Protein AF-A0A9D1KWC9-F1 (afdb_monomer_lite)

Radius of gyration: 21.13 Å; chains: 1; bounding box: 46×45×65 Å

Foldseek 3Di:
DDPLVVLLCLLCVQQDFDWDDDDDDPQKDKQQDLDQVSDADLVDGPDDPQKAFAKKKKFFQKAAPLLLVCLLCVLVVNNVVDDDPDRTMGGQKIFIAGSNQQGPLLGIAGRCSQLSSLCSNVVVSDDPCPPVVVLVLSCLLSVLSVPDPGHDGPVSSVVSNVRSCVVSVPPGDHPSGRMMMMTGMDGDDDPDPPPPPPPPPDVPDPVVVSVVSSVSNCVRRCPSVVVSSVCVVCVVVVNNDPVVVPPDD

Structure (mmCIF, N/CA/C/O backbone):
data_AF-A0A9D1KWC9-F1
#
_entry.id   AF-A0A9D1KWC9-F1
#
loop_
_atom_site.group_PDB
_atom_site.id
_atom_site.type_symbol
_atom_site.label_atom_id
_atom_site.label_alt_id
_atom_site.label_comp_id
_atom_site.label_asym_id
_atom_site.label_entity_id
_atom_site.label_seq_id
_atom_site.pdbx_PDB_ins_code
_atom_site.Cartn_x
_atom_site.Cartn_y
_atom_site.Cartn_z
_atom_site.occupancy
_atom_site.B_iso_or_equiv
_atom_site.auth_seq_id
_atom_site.auth_comp_id
_atom_site.auth_asym_id
_atom_site.auth_atom_id
_atom_site.pdbx_PDB_model_num
ATOM 1 N N . MET A 1 1 ? -11.546 -1.403 35.458 1.00 45.00 1 MET A N 1
ATOM 2 C CA . MET A 1 1 ? -11.162 -1.587 34.043 1.00 45.00 1 MET A CA 1
ATOM 3 C C . MET A 1 1 ? -12.241 -2.447 33.390 1.00 45.00 1 MET A C 1
ATOM 5 O O . MET A 1 1 ? -12.521 -3.523 33.900 1.00 45.00 1 MET A O 1
ATOM 9 N N . LYS A 1 2 ? -13.008 -1.913 32.429 1.00 48.09 2 LYS A N 1
ATOM 10 C CA . LYS A 1 2 ? -14.259 -2.544 31.955 1.00 48.09 2 LYS A CA 1
ATOM 11 C C . LYS A 1 2 ? -13.913 -3.773 31.101 1.00 48.09 2 LYS A C 1
ATOM 13 O O . LYS A 1 2 ? -13.101 -3.634 30.204 1.00 48.09 2 LYS A O 1
ATOM 18 N N . TYR A 1 3 ? -14.553 -4.924 31.326 1.00 48.09 3 TYR A N 1
ATOM 19 C CA . TYR A 1 3 ? -14.467 -6.179 30.537 1.00 48.09 3 TYR A CA 1
ATOM 20 C C . TYR A 1 3 ? -14.282 -5.981 29.014 1.00 48.09 3 TYR A C 1
ATOM 22 O O . TYR A 1 3 ? -13.501 -6.662 28.359 1.00 48.09 3 TYR A O 1
ATOM 30 N N . LYS A 1 4 ? -14.941 -4.950 28.486 1.00 50.12 4 LYS A N 1
ATOM 31 C CA . LYS A 1 4 ? -14.864 -4.439 27.114 1.00 50.12 4 LYS A CA 1
ATOM 32 C C . LYS A 1 4 ? -13.451 -4.062 26.640 1.00 50.12 4 LYS A C 1
ATOM 34 O O . LYS A 1 4 ? -13.091 -4.367 25.513 1.00 50.12 4 LYS A O 1
ATOM 39 N N . THR A 1 5 ? -12.652 -3.431 27.497 1.00 47.88 5 THR A N 1
ATOM 40 C CA . THR A 1 5 ? -11.246 -3.090 27.242 1.00 47.88 5 THR A CA 1
ATOM 41 C C . THR A 1 5 ? -10.394 -4.359 27.147 1.00 47.88 5 THR A C 1
ATOM 43 O O . THR A 1 5 ? -9.564 -4.455 26.259 1.00 47.88 5 THR A O 1
ATOM 46 N N . MET A 1 6 ? -10.649 -5.370 27.987 1.00 49.09 6 MET A N 1
ATOM 47 C CA . MET A 1 6 ? -9.915 -6.650 27.987 1.00 49.09 6 MET A CA 1
ATOM 48 C C . MET A 1 6 ? -10.205 -7.512 26.748 1.00 49.09 6 MET A C 1
ATOM 50 O O . MET A 1 6 ? -9.277 -8.013 26.125 1.00 49.09 6 MET A O 1
ATOM 54 N N . GLN A 1 7 ? -11.476 -7.647 26.349 1.00 54.34 7 GLN A N 1
ATOM 55 C CA . GLN A 1 7 ? -11.843 -8.359 25.112 1.00 54.34 7 GLN A CA 1
ATOM 56 C C . GLN A 1 7 ? -11.262 -7.694 23.862 1.00 54.34 7 GLN A C 1
ATOM 58 O O . GLN A 1 7 ? -10.934 -8.357 22.884 1.00 54.34 7 GLN A O 1
ATOM 63 N N . TYR A 1 8 ? -11.160 -6.370 23.897 1.00 56.69 8 TYR A N 1
ATOM 64 C CA . TYR A 1 8 ? -10.558 -5.578 22.843 1.00 56.69 8 TYR A CA 1
ATOM 65 C C . TYR A 1 8 ? -9.040 -5.790 22.755 1.00 56.69 8 TYR A C 1
ATOM 67 O O . TYR A 1 8 ? -8.533 -6.044 21.667 1.00 56.69 8 TYR A O 1
ATOM 75 N N . TRP A 1 9 ? -8.337 -5.767 23.890 1.00 56.16 9 TRP A N 1
ATOM 76 C CA . TRP A 1 9 ? -6.902 -6.050 23.957 1.00 56.16 9 TRP A CA 1
ATOM 77 C C . TRP A 1 9 ? -6.557 -7.441 23.444 1.00 56.16 9 TRP A C 1
ATOM 79 O O . TRP A 1 9 ? -5.715 -7.566 22.566 1.00 56.16 9 TRP A O 1
ATOM 89 N N . HIS A 1 10 ? -7.301 -8.456 23.881 1.00 56.84 10 HIS A N 1
ATOM 90 C CA . HIS A 1 10 ? -7.129 -9.820 23.390 1.00 56.84 10 HIS A CA 1
ATOM 91 C C . HIS A 1 10 ? -7.347 -9.936 21.875 1.00 56.84 10 HIS A C 1
ATOM 93 O O . HIS A 1 10 ? -6.814 -10.838 21.247 1.00 56.84 10 HIS A O 1
ATOM 99 N N . LYS A 1 11 ? -8.153 -9.064 21.255 1.00 55.38 11 LYS A N 1
ATOM 100 C CA . LYS A 1 11 ? -8.259 -9.032 19.792 1.00 55.38 11 LYS A CA 1
ATOM 101 C C . LYS A 1 11 ? -7.067 -8.314 19.174 1.00 55.38 11 LYS A C 1
ATOM 103 O O . LYS A 1 11 ? -6.467 -8.873 18.268 1.00 55.38 11 LYS A O 1
ATOM 108 N N . LEU A 1 12 ? -6.718 -7.126 19.672 1.00 55.84 12 LEU A N 1
ATOM 109 C CA . LEU A 1 12 ? -5.633 -6.290 19.152 1.00 55.84 12 LEU A CA 1
ATOM 110 C C . LEU A 1 12 ? -4.226 -6.865 19.309 1.00 55.84 12 LEU A C 1
ATOM 112 O O . LEU A 1 12 ? -3.392 -6.573 18.462 1.00 55.84 12 LEU A O 1
ATOM 116 N N . GLU A 1 13 ? -3.961 -7.684 20.328 1.00 51.81 13 GLU A N 1
ATOM 117 C CA . GLU A 1 13 ? -2.661 -8.353 20.512 1.00 51.81 13 GLU A CA 1
ATOM 118 C C . GLU A 1 13 ? -2.246 -9.178 19.284 1.00 51.81 13 GLU A C 1
ATOM 120 O O . GLU A 1 13 ? -1.061 -9.400 19.050 1.00 51.81 13 GLU A O 1
ATOM 125 N N . HIS A 1 14 ? -3.213 -9.578 18.456 1.00 52.78 14 HIS A N 1
ATOM 126 C CA . HIS A 1 14 ? -2.970 -10.304 17.214 1.00 52.78 14 HIS A CA 1
ATOM 127 C C . HIS A 1 14 ? -2.890 -9.411 15.965 1.00 52.78 14 HIS A C 1
ATOM 129 O O . HIS A 1 14 ? -2.569 -9.907 14.887 1.00 52.78 14 HIS A O 1
ATOM 135 N N . PHE A 1 15 ? -3.158 -8.107 16.085 1.00 57.53 15 PHE A N 1
ATOM 136 C CA . PHE A 1 15 ? -3.012 -7.127 15.006 1.00 57.53 15 PHE A CA 1
ATOM 137 C C . PHE A 1 15 ? -1.665 -6.429 15.150 1.00 57.53 15 PHE A C 1
ATOM 139 O O . PHE A 1 15 ? -1.590 -5.247 15.486 1.00 57.53 15 PHE A O 1
ATOM 146 N N . TYR A 1 16 ? -0.587 -7.171 14.907 1.00 55.09 16 TYR A N 1
ATOM 147 C CA . TYR A 1 16 ? 0.732 -6.558 14.855 1.00 55.09 16 TYR A CA 1
ATOM 148 C C . TYR A 1 16 ? 0.858 -5.743 13.558 1.00 55.09 16 TYR A C 1
ATOM 150 O O . TYR A 1 16 ? 0.530 -6.263 12.483 1.00 55.09 16 TYR A O 1
ATOM 158 N N . PRO A 1 17 ? 1.301 -4.474 13.611 1.00 58.53 17 PRO A N 1
ATOM 159 C CA . PRO A 1 17 ? 1.565 -3.716 12.400 1.00 58.53 17 PRO A CA 1
ATOM 160 C C . PRO A 1 17 ? 2.619 -4.445 11.563 1.00 58.53 17 PRO A C 1
ATOM 162 O O . PRO A 1 17 ? 3.624 -4.931 12.076 1.00 58.53 17 PRO A O 1
ATOM 165 N N . TYR A 1 18 ? 2.407 -4.515 10.248 1.00 66.31 18 TYR A N 1
ATOM 166 C CA . TYR A 1 18 ? 3.475 -4.952 9.357 1.00 66.31 18 TYR A CA 1
ATOM 167 C C . TYR A 1 18 ? 4.586 -3.903 9.395 1.00 66.31 18 TYR A C 1
ATOM 169 O O . TYR A 1 18 ? 4.343 -2.771 8.978 1.00 66.31 18 TYR A O 1
ATOM 177 N N . ILE A 1 19 ? 5.767 -4.262 9.894 1.00 73.31 19 ILE A N 1
ATOM 178 C CA . ILE A 1 19 ? 6.894 -3.334 10.000 1.00 73.31 19 ILE A CA 1
ATOM 179 C C . ILE A 1 19 ? 7.678 -3.312 8.687 1.00 73.31 19 ILE A C 1
ATOM 181 O O . ILE A 1 19 ? 8.044 -4.354 8.137 1.00 73.31 19 ILE A O 1
ATOM 185 N N . LEU A 1 20 ? 7.926 -2.110 8.166 1.00 76.69 20 LEU A N 1
ATOM 186 C CA . LEU A 1 20 ? 8.752 -1.903 6.983 1.00 76.69 20 LEU A CA 1
ATOM 187 C C . LEU A 1 20 ? 10.221 -2.099 7.346 1.00 76.69 20 LEU A C 1
ATOM 189 O O . LEU A 1 20 ? 10.852 -1.238 7.952 1.00 76.69 20 LEU A O 1
ATOM 193 N N . GLU A 1 21 ? 10.786 -3.212 6.900 1.00 74.69 21 GLU A N 1
ATOM 194 C CA . GLU A 1 21 ? 12.207 -3.481 7.072 1.00 74.69 21 GLU A CA 1
ATOM 195 C C . GLU A 1 21 ? 13.056 -2.693 6.064 1.00 74.69 21 GLU A C 1
ATOM 197 O O . GLU A 1 21 ? 12.725 -2.554 4.873 1.00 74.69 21 GLU A O 1
ATOM 202 N N . SER A 1 22 ? 14.198 -2.203 6.538 1.00 70.56 22 SER A N 1
ATOM 203 C CA . SER A 1 22 ? 15.261 -1.678 5.685 1.00 70.56 22 SER A CA 1
ATOM 204 C C . SER A 1 22 ? 15.902 -2.827 4.910 1.00 70.56 22 SER A C 1
ATOM 206 O O . SER A 1 22 ? 16.388 -3.788 5.499 1.00 70.56 22 SER A O 1
ATOM 208 N N . GLN A 1 23 ? 15.920 -2.734 3.581 1.00 70.19 23 GLN A N 1
ATOM 209 C CA . GLN A 1 23 ? 16.557 -3.741 2.732 1.00 70.19 23 GLN A CA 1
ATOM 210 C C . GLN A 1 23 ? 17.992 -3.314 2.431 1.00 70.19 23 GLN A C 1
ATOM 212 O O . GLN A 1 23 ? 18.232 -2.210 1.944 1.00 70.19 23 GLN A O 1
ATOM 217 N N . HIS A 1 24 ? 18.966 -4.159 2.761 1.00 67.25 24 HIS A N 1
ATOM 218 C CA . HIS A 1 24 ? 20.387 -3.920 2.487 1.00 67.25 24 HIS A CA 1
ATOM 219 C C . HIS A 1 24 ? 20.897 -5.048 1.595 1.00 67.25 24 HIS A C 1
ATOM 221 O O . HIS A 1 24 ? 21.530 -5.999 2.046 1.00 67.25 24 HIS A O 1
ATOM 227 N N . ASN A 1 25 ? 20.540 -4.974 0.315 1.00 83.06 25 ASN A N 1
ATOM 228 C CA . ASN A 1 25 ? 20.925 -5.949 -0.696 1.00 83.06 25 ASN A CA 1
ATOM 229 C C . ASN A 1 25 ? 21.342 -5.204 -1.965 1.00 83.06 25 ASN A C 1
ATOM 231 O O . ASN A 1 25 ? 20.611 -4.343 -2.443 1.00 83.06 25 ASN A O 1
ATOM 235 N N . GLU A 1 26 ? 22.496 -5.557 -2.527 1.00 84.50 26 GLU A N 1
ATOM 236 C CA . GLU A 1 26 ? 23.034 -4.969 -3.763 1.00 84.50 26 GLU A CA 1
ATOM 237 C C . GLU A 1 26 ? 22.095 -5.112 -4.976 1.00 84.50 26 GLU A C 1
ATOM 239 O O . GLU A 1 26 ? 22.134 -4.302 -5.900 1.00 84.50 26 GLU A O 1
ATOM 244 N N . ASN A 1 27 ? 21.206 -6.108 -4.952 1.00 90.75 27 ASN A N 1
ATOM 245 C CA . ASN A 1 27 ? 20.214 -6.367 -5.993 1.00 90.75 27 ASN A CA 1
ATOM 246 C C . ASN A 1 27 ? 18.858 -5.694 -5.724 1.00 90.75 27 ASN A C 1
ATOM 248 O O . ASN A 1 27 ? 17.891 -5.944 -6.448 1.00 90.75 27 ASN A O 1
ATOM 252 N N . ILE A 1 28 ? 18.754 -4.866 -4.684 1.00 92.12 28 ILE A N 1
ATOM 253 C CA . ILE A 1 28 ? 17.534 -4.135 -4.350 1.00 92.12 28 ILE A CA 1
ATOM 254 C C . ILE A 1 28 ? 17.837 -2.641 -4.366 1.00 92.12 28 ILE A C 1
ATOM 256 O O . ILE A 1 28 ? 18.710 -2.157 -3.653 1.00 92.12 28 ILE A O 1
ATOM 260 N N . LYS A 1 29 ? 17.087 -1.894 -5.180 1.00 93.31 29 LYS A N 1
ATOM 261 C CA . LYS A 1 29 ? 17.083 -0.428 -5.148 1.00 93.31 29 LYS A CA 1
ATOM 262 C C . LYS A 1 29 ? 15.753 0.044 -4.582 1.00 93.31 29 LYS A C 1
ATOM 264 O O . LYS A 1 29 ? 14.719 -0.177 -5.210 1.00 93.31 29 LYS A O 1
ATOM 269 N N . THR A 1 30 ? 15.800 0.700 -3.431 1.00 94.50 30 THR A N 1
ATOM 270 C CA . THR A 1 30 ? 14.632 1.301 -2.781 1.00 94.50 30 THR A CA 1
ATOM 271 C C . THR A 1 30 ? 14.394 2.718 -3.297 1.00 94.50 30 THR A C 1
ATOM 273 O O . THR A 1 30 ? 15.320 3.522 -3.397 1.00 94.50 30 THR A O 1
ATOM 276 N N . PHE A 1 31 ? 13.137 3.010 -3.606 1.00 94.44 31 PHE A N 1
ATOM 277 C CA . PHE A 1 31 ? 12.603 4.311 -3.984 1.00 94.44 31 PHE A CA 1
ATOM 278 C C . PHE A 1 31 ? 11.645 4.743 -2.870 1.00 94.44 31 PHE A C 1
ATOM 280 O O . PHE A 1 31 ? 10.605 4.110 -2.677 1.00 94.44 31 PHE A O 1
ATOM 287 N N . MET A 1 32 ? 12.012 5.779 -2.116 1.00 95.00 32 MET A N 1
ATOM 288 C CA . MET A 1 32 ? 11.104 6.480 -1.202 1.00 95.00 32 MET A CA 1
ATOM 289 C C . MET A 1 32 ? 10.447 7.584 -2.021 1.00 95.00 32 MET A C 1
ATOM 291 O O . MET A 1 32 ? 11.153 8.434 -2.554 1.00 95.00 32 MET A O 1
ATOM 295 N N . ILE A 1 33 ? 9.134 7.501 -2.223 1.00 95.81 33 ILE A N 1
ATOM 296 C CA . ILE A 1 33 ? 8.442 8.326 -3.212 1.00 95.81 33 ILE A CA 1
ATOM 297 C C . ILE A 1 33 ? 7.771 9.490 -2.487 1.00 95.81 33 ILE A C 1
ATOM 299 O O . ILE A 1 33 ? 6.724 9.313 -1.859 1.00 95.81 33 ILE A O 1
ATOM 303 N N . HIS A 1 34 ? 8.385 10.670 -2.573 1.00 93.44 34 HIS A N 1
ATOM 304 C CA . HIS A 1 34 ? 7.836 11.919 -2.038 1.00 93.44 34 HIS A CA 1
ATOM 305 C C . HIS A 1 34 ? 6.988 12.649 -3.085 1.00 93.44 34 HIS A C 1
ATOM 307 O O . HIS A 1 34 ? 6.033 13.347 -2.741 1.00 93.44 34 HIS A O 1
ATOM 313 N N . GLY A 1 35 ? 7.303 12.438 -4.365 1.00 92.62 35 GLY A N 1
ATOM 314 C CA . GLY A 1 35 ? 6.566 12.984 -5.496 1.00 92.62 35 GLY A CA 1
ATOM 315 C C . GLY A 1 35 ? 6.697 12.137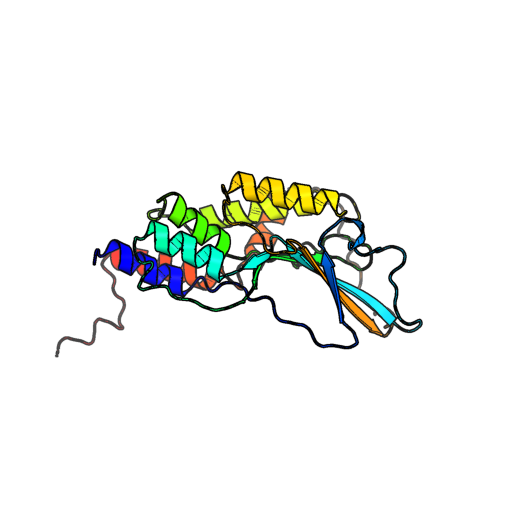 -6.761 1.00 92.62 35 GLY A C 1
ATOM 316 O O . GLY A 1 35 ? 7.335 11.082 -6.789 1.00 92.62 35 GLY A O 1
ATOM 317 N N . LYS A 1 36 ? 6.074 12.606 -7.844 1.00 93.88 36 LYS A N 1
ATOM 318 C CA . LYS A 1 36 ? 6.022 11.901 -9.137 1.00 93.88 36 LYS A CA 1
ATOM 319 C C . LYS A 1 36 ? 7.413 11.643 -9.726 1.00 93.88 36 LYS A C 1
ATOM 321 O O . LYS A 1 36 ? 7.625 10.657 -10.425 1.00 93.88 36 LYS A O 1
ATOM 326 N N . GLU A 1 37 ? 8.348 12.543 -9.473 1.00 93.44 37 GLU A N 1
ATOM 327 C CA . GLU A 1 37 ? 9.737 12.509 -9.920 1.00 93.44 37 GLU A CA 1
ATOM 328 C C . GLU A 1 37 ? 10.544 11.337 -9.348 1.00 93.44 37 GLU A C 1
ATOM 330 O O . GLU A 1 37 ? 11.448 10.847 -10.027 1.00 93.44 37 GLU A O 1
ATOM 335 N N . ASP A 1 38 ? 10.178 10.853 -8.159 1.00 94.88 38 ASP A N 1
ATOM 336 C CA . ASP A 1 38 ? 10.810 9.698 -7.514 1.00 94.88 38 ASP A CA 1
ATOM 337 C C . ASP A 1 38 ? 10.260 8.365 -8.044 1.00 94.88 38 ASP A C 1
ATOM 339 O O . ASP A 1 38 ? 10.832 7.298 -7.797 1.00 94.88 38 ASP A O 1
ATOM 343 N N . PHE A 1 39 ? 9.142 8.409 -8.778 1.00 94.56 39 PHE A N 1
ATOM 344 C CA . PHE A 1 39 ? 8.466 7.219 -9.269 1.00 94.56 39 PHE A CA 1
ATOM 345 C C . PHE A 1 39 ? 9.325 6.486 -10.318 1.00 94.56 39 PHE A C 1
ATOM 347 O O . PHE A 1 39 ? 9.845 7.103 -11.258 1.00 94.56 39 PHE A O 1
ATOM 354 N N . PRO A 1 40 ? 9.505 5.157 -10.194 1.00 93.00 40 PRO A N 1
ATOM 355 C CA . PRO A 1 40 ? 10.401 4.416 -11.068 1.00 93.00 40 PRO A CA 1
ATOM 356 C C . PRO A 1 40 ? 9.897 4.385 -12.514 1.00 93.00 40 PRO A C 1
ATOM 358 O O . PRO A 1 40 ? 8.724 4.165 -12.797 1.00 93.00 40 PRO A O 1
ATOM 361 N N . LYS A 1 41 ? 10.829 4.537 -13.459 1.00 91.19 41 LYS A N 1
ATOM 362 C CA . LYS A 1 41 ? 10.558 4.384 -14.895 1.00 91.19 41 LYS A CA 1
ATOM 363 C C . LYS A 1 41 ? 10.665 2.911 -15.287 1.00 91.19 41 LYS A C 1
ATOM 365 O O . LYS A 1 41 ? 11.779 2.391 -15.372 1.00 91.19 41 LYS A O 1
ATOM 370 N N . PHE A 1 42 ? 9.533 2.258 -15.541 1.00 92.00 42 PHE A N 1
ATOM 371 C CA . PHE A 1 42 ? 9.491 0.832 -15.893 1.00 92.00 42 PHE A CA 1
ATOM 372 C C . PHE A 1 42 ? 10.085 0.525 -17.271 1.00 92.00 42 PHE A C 1
ATOM 374 O O . PHE A 1 42 ? 10.786 -0.468 -17.423 1.00 92.00 42 PHE A O 1
ATOM 381 N N . ASP A 1 43 ? 9.900 1.409 -18.256 1.00 87.69 43 ASP A N 1
ATOM 382 C CA . ASP A 1 43 ? 10.368 1.170 -19.632 1.00 87.69 43 ASP A CA 1
ATOM 383 C C . ASP A 1 43 ? 11.894 1.199 -19.781 1.00 87.69 43 ASP A C 1
ATOM 385 O O . ASP A 1 43 ? 12.460 0.635 -20.719 1.00 87.69 43 ASP A O 1
ATOM 389 N N . ARG A 1 44 ? 12.579 1.928 -18.893 1.00 86.31 44 ARG A N 1
ATOM 390 C CA . ARG A 1 44 ? 14.034 2.137 -18.936 1.00 86.31 44 ARG A CA 1
ATOM 391 C C . ARG A 1 44 ? 14.616 2.139 -17.523 1.00 86.31 44 ARG A C 1
ATOM 393 O O . ARG A 1 44 ? 15.052 3.191 -17.045 1.00 86.31 44 ARG A O 1
ATOM 400 N N . PRO A 1 45 ? 14.616 0.985 -16.838 1.00 89.44 45 PRO A N 1
ATOM 401 C CA . PRO A 1 45 ? 15.141 0.895 -15.493 1.00 89.44 45 PRO A CA 1
ATOM 402 C C . PRO A 1 45 ? 16.671 0.975 -15.533 1.00 89.44 45 PRO A C 1
ATOM 404 O O . PRO A 1 45 ? 17.331 0.311 -16.326 1.00 89.44 45 PRO A O 1
ATOM 407 N N . ASP A 1 46 ? 17.242 1.779 -14.644 1.00 89.25 46 ASP A N 1
ATOM 408 C CA . ASP A 1 46 ? 18.693 1.923 -14.492 1.00 89.25 46 ASP A CA 1
ATOM 409 C C . ASP A 1 46 ? 19.296 0.685 -13.801 1.00 89.25 46 ASP A C 1
ATOM 411 O O . ASP A 1 46 ? 19.271 0.598 -12.569 1.00 89.25 46 ASP A O 1
ATOM 415 N N . ILE A 1 47 ? 19.723 -0.320 -14.575 1.00 91.44 47 ILE A N 1
ATOM 416 C CA . ILE A 1 47 ? 20.236 -1.613 -14.087 1.00 91.44 47 ILE A CA 1
ATOM 417 C C . ILE A 1 47 ? 21.531 -2.027 -14.813 1.00 91.44 47 ILE A C 1
ATOM 419 O O . ILE A 1 47 ? 21.747 -1.628 -15.960 1.00 91.44 47 ILE A O 1
ATOM 423 N N . PRO A 1 48 ? 22.393 -2.857 -14.192 1.00 89.94 48 PRO A N 1
ATOM 424 C CA . PRO A 1 48 ? 23.577 -3.405 -14.854 1.00 89.94 48 PRO A CA 1
ATOM 425 C C . PRO A 1 48 ? 23.231 -4.220 -16.111 1.00 89.94 48 PRO A C 1
ATOM 427 O O . PRO A 1 48 ? 22.230 -4.930 -16.139 1.00 89.94 48 PRO A O 1
ATOM 430 N N . LYS A 1 49 ? 24.107 -4.190 -17.129 1.00 83.94 49 LYS A N 1
ATOM 431 C CA . LYS A 1 49 ? 23.869 -4.801 -18.459 1.00 83.94 49 LYS A CA 1
ATOM 432 C C . LYS A 1 49 ? 23.491 -6.290 -18.445 1.00 83.94 49 LYS A C 1
ATOM 434 O O . LYS A 1 49 ? 22.799 -6.732 -19.352 1.00 83.94 49 LYS A O 1
ATOM 439 N N . ASN A 1 50 ? 23.952 -7.050 -17.451 1.00 86.19 50 ASN A N 1
ATOM 440 C CA . ASN A 1 50 ? 23.732 -8.502 -17.355 1.00 86.19 50 ASN A CA 1
ATOM 441 C C . ASN A 1 50 ? 22.602 -8.877 -16.381 1.00 86.19 50 ASN A C 1
ATOM 443 O O . ASN A 1 50 ? 22.446 -10.044 -16.018 1.00 86.19 50 ASN A O 1
ATOM 447 N N . MET A 1 51 ? 21.840 -7.887 -15.922 1.00 91.31 51 MET A N 1
ATOM 448 C CA . MET A 1 51 ? 20.733 -8.075 -14.999 1.00 91.31 51 MET A CA 1
ATOM 449 C C . MET A 1 51 ? 19.413 -7.698 -15.660 1.00 91.31 51 MET A C 1
ATOM 451 O O . MET A 1 51 ? 19.364 -6.949 -16.631 1.00 91.31 51 MET A O 1
ATOM 455 N N . GLN A 1 52 ? 18.332 -8.218 -15.097 1.00 92.44 52 GLN A N 1
ATOM 456 C CA . GLN A 1 52 ? 16.971 -7.836 -15.432 1.00 92.44 52 GLN A CA 1
ATOM 457 C C . GLN A 1 52 ? 16.210 -7.492 -14.159 1.00 92.44 52 GLN A C 1
ATOM 459 O O . GLN A 1 52 ? 16.488 -8.039 -13.086 1.00 92.44 52 GLN A O 1
ATOM 464 N N . VAL A 1 53 ? 15.229 -6.601 -14.281 1.00 94.75 53 VAL A N 1
ATOM 465 C CA . VAL A 1 53 ? 14.240 -6.417 -13.219 1.00 94.75 53 VAL A CA 1
ATOM 466 C C . VAL A 1 53 ? 13.422 -7.699 -13.111 1.00 94.75 53 VAL A C 1
ATOM 468 O O . VAL A 1 53 ? 12.980 -8.240 -14.122 1.00 94.75 53 VAL A O 1
ATOM 471 N N . ARG A 1 54 ? 13.252 -8.201 -11.888 1.00 93.62 54 ARG A N 1
ATOM 472 C CA . ARG A 1 54 ? 12.378 -9.341 -11.596 1.00 93.62 54 ARG A CA 1
ATOM 473 C C . ARG A 1 54 ? 10.974 -8.869 -11.252 1.00 93.62 54 ARG A C 1
ATOM 475 O O . ARG A 1 54 ? 10.015 -9.394 -11.797 1.00 93.62 54 ARG A O 1
ATOM 482 N N . TYR A 1 55 ? 10.882 -7.894 -10.355 1.00 94.38 55 TYR A N 1
ATOM 483 C CA . TYR A 1 55 ? 9.640 -7.267 -9.921 1.00 94.38 55 TYR A CA 1
ATOM 484 C C . TYR A 1 55 ? 9.951 -5.979 -9.148 1.00 94.38 55 TYR A C 1
ATOM 486 O O . TYR A 1 55 ? 11.102 -5.719 -8.772 1.00 94.38 55 TYR A O 1
ATOM 494 N N . TYR A 1 56 ? 8.910 -5.201 -8.878 1.00 96.00 56 TYR A N 1
ATOM 495 C CA . TYR A 1 56 ? 8.919 -4.128 -7.889 1.00 96.00 56 TYR A CA 1
ATOM 496 C C . TYR A 1 56 ? 8.021 -4.535 -6.728 1.00 96.00 56 TYR A C 1
ATOM 498 O O . TYR A 1 56 ? 6.863 -4.853 -6.961 1.00 96.00 56 TYR A O 1
ATOM 506 N N . GLU A 1 57 ? 8.523 -4.542 -5.498 1.00 95.31 57 GLU A N 1
ATOM 507 C CA . GLU A 1 57 ? 7.677 -4.676 -4.307 1.00 95.31 57 GLU A CA 1
ATOM 508 C C . GLU A 1 57 ? 7.216 -3.275 -3.891 1.00 95.31 57 GLU A C 1
ATOM 510 O O . GLU A 1 57 ? 8.034 -2.383 -3.678 1.00 95.31 57 GLU A O 1
ATOM 515 N N . VAL A 1 58 ? 5.911 -3.068 -3.820 1.00 95.62 58 VAL A N 1
ATOM 516 C CA . VAL A 1 58 ? 5.261 -1.802 -3.489 1.00 95.62 58 VAL A CA 1
ATOM 517 C C . VAL A 1 58 ? 4.767 -1.862 -2.056 1.00 95.62 58 VAL A C 1
ATOM 519 O O . VAL A 1 58 ? 4.134 -2.839 -1.674 1.00 95.62 58 VAL A O 1
ATOM 522 N N . TYR A 1 59 ? 4.985 -0.792 -1.299 1.00 95.06 59 TYR A N 1
ATOM 523 C CA . TYR A 1 59 ? 4.385 -0.553 0.010 1.00 95.06 59 TYR A CA 1
ATOM 524 C C . TYR A 1 59 ? 3.604 0.757 -0.059 1.00 95.06 59 TYR A C 1
ATOM 526 O O . TYR A 1 59 ? 4.185 1.811 -0.321 1.00 95.06 59 TYR A O 1
ATOM 534 N N . LEU A 1 60 ? 2.292 0.688 0.150 1.00 94.88 60 LEU A N 1
ATOM 535 C CA . LEU A 1 60 ? 1.365 1.799 -0.061 1.00 94.88 60 LEU A CA 1
ATOM 536 C C . LEU A 1 60 ? 0.708 2.225 1.257 1.00 94.88 60 LEU A C 1
ATOM 538 O O . LEU A 1 60 ? 0.327 1.378 2.065 1.00 94.88 60 LEU A O 1
ATOM 542 N N . GLY A 1 61 ? 0.534 3.533 1.449 1.00 94.19 61 GLY A N 1
ATOM 543 C CA . GLY A 1 61 ? -0.096 4.115 2.632 1.00 94.19 61 GLY A CA 1
ATOM 544 C C . GLY A 1 61 ? 0.792 3.993 3.861 1.00 94.19 61 GLY A C 1
ATOM 545 O O . GLY A 1 61 ? 0.377 3.389 4.844 1.00 94.19 61 GLY A O 1
ATOM 546 N N . ILE A 1 62 ? 2.030 4.480 3.769 1.00 94.25 62 ILE A N 1
ATOM 547 C CA . ILE A 1 62 ? 3.036 4.354 4.831 1.00 94.25 62 ILE A CA 1
ATOM 548 C C . ILE A 1 62 ? 2.798 5.390 5.934 1.00 94.25 62 ILE A C 1
ATOM 550 O O . ILE A 1 62 ? 2.636 6.576 5.657 1.00 94.25 62 ILE A O 1
ATOM 554 N N . PHE A 1 63 ? 2.781 4.944 7.186 1.00 91.69 63 PHE A N 1
ATOM 555 C CA . PHE A 1 63 ? 2.589 5.771 8.380 1.00 91.69 63 PHE A CA 1
ATOM 556 C C . PHE A 1 63 ? 3.450 5.242 9.529 1.00 91.69 63 PHE A C 1
ATOM 558 O O . PHE A 1 63 ? 3.882 4.086 9.520 1.00 91.69 63 PHE A O 1
ATOM 565 N N . LYS A 1 64 ? 3.675 6.075 10.546 1.00 88.94 64 LYS A N 1
ATOM 566 C CA . LYS A 1 64 ? 4.387 5.652 11.752 1.00 88.94 64 LYS A CA 1
ATOM 567 C C . LYS A 1 64 ? 3.467 4.908 12.715 1.00 88.94 64 LYS A C 1
ATOM 569 O O . LYS A 1 64 ? 2.343 5.350 12.976 1.00 88.94 64 LYS A O 1
ATOM 574 N N . ALA A 1 65 ? 3.939 3.781 13.241 1.00 82.44 65 ALA A N 1
ATOM 575 C CA . ALA A 1 65 ? 3.163 2.949 14.158 1.00 82.44 65 ALA A CA 1
ATOM 576 C C . ALA A 1 65 ? 2.760 3.729 15.424 1.00 82.44 65 ALA A C 1
ATOM 578 O O . ALA A 1 65 ? 1.595 3.673 15.830 1.00 82.44 65 ALA A O 1
ATOM 579 N N . ASP A 1 66 ? 3.674 4.542 15.964 1.00 81.50 66 ASP A N 1
ATOM 580 C CA . ASP A 1 66 ? 3.449 5.412 17.126 1.00 81.50 66 ASP A CA 1
ATOM 581 C C . ASP A 1 66 ? 2.236 6.342 16.942 1.00 81.50 66 ASP A C 1
ATOM 583 O O . ASP A 1 66 ? 1.413 6.521 17.838 1.00 81.50 66 ASP A O 1
ATOM 587 N N . SER A 1 67 ? 2.063 6.894 15.745 1.00 86.06 67 SER A N 1
ATOM 588 C CA . SER A 1 67 ? 1.031 7.866 15.408 1.00 86.06 67 SER A CA 1
ATOM 589 C C . SER A 1 67 ? -0.347 7.210 15.414 1.00 86.06 67 SER A C 1
ATOM 591 O O . SER A 1 67 ? -1.311 7.785 15.925 1.00 86.06 67 SER A O 1
ATOM 593 N N . ALA A 1 68 ? -0.432 5.972 14.925 1.00 82.12 68 ALA A N 1
ATOM 594 C CA . ALA A 1 68 ? -1.650 5.174 14.980 1.00 82.12 68 ALA A CA 1
ATOM 595 C C . ALA A 1 68 ? -1.981 4.706 16.407 1.00 82.12 68 ALA A C 1
ATOM 597 O O . ALA A 1 68 ? -3.131 4.817 16.845 1.00 82.12 68 ALA A O 1
ATOM 598 N N . LEU A 1 69 ? -0.977 4.251 17.162 1.00 79.19 69 LEU A N 1
ATOM 599 C CA . LEU A 1 69 ? -1.139 3.852 18.562 1.00 79.19 69 LEU A CA 1
ATOM 600 C C . LEU A 1 69 ? -1.574 5.028 19.441 1.00 79.19 69 LEU A C 1
ATOM 602 O O . LEU A 1 69 ? -2.484 4.883 20.255 1.00 79.19 69 LEU A O 1
ATOM 606 N N . ASN A 1 70 ? -1.019 6.219 19.219 1.00 79.31 70 ASN A N 1
ATOM 607 C CA . ASN A 1 70 ? -1.403 7.444 19.917 1.00 79.31 70 ASN A CA 1
ATOM 608 C C . ASN A 1 70 ? -2.880 7.803 19.702 1.00 79.31 70 ASN A C 1
ATOM 610 O O . ASN A 1 70 ? -3.553 8.270 20.626 1.00 79.31 70 ASN A O 1
ATOM 614 N N . VAL A 1 71 ? -3.413 7.581 18.497 1.00 81.56 71 VAL A N 1
ATOM 615 C CA . VAL A 1 71 ? -4.840 7.789 18.211 1.00 81.56 71 VAL A CA 1
ATOM 616 C C . VAL A 1 71 ? -5.707 6.789 18.978 1.00 81.56 71 VAL A C 1
ATOM 618 O O . VAL A 1 71 ? -6.698 7.195 19.595 1.00 81.56 71 VAL A O 1
ATOM 621 N N . ILE A 1 72 ? -5.317 5.512 19.006 1.00 76.75 72 ILE A N 1
ATOM 622 C CA . ILE A 1 72 ? -5.991 4.484 19.811 1.00 76.75 72 ILE A CA 1
ATOM 623 C C . ILE A 1 72 ? -5.959 4.862 21.299 1.00 76.75 72 ILE A C 1
ATOM 625 O O . ILE A 1 72 ? -7.004 4.892 21.951 1.00 76.75 72 ILE A O 1
ATOM 629 N N . ALA A 1 73 ? -4.785 5.204 21.829 1.00 74.94 73 ALA A N 1
ATOM 630 C CA . ALA A 1 73 ? -4.585 5.523 23.237 1.00 74.94 73 ALA A CA 1
ATOM 631 C C . ALA A 1 73 ? -5.440 6.719 23.682 1.00 74.94 73 ALA A C 1
ATOM 633 O O . ALA A 1 73 ? -6.125 6.636 24.704 1.00 74.94 73 ALA A O 1
ATOM 634 N N . LYS A 1 74 ? -5.490 7.791 22.876 1.00 78.25 74 LYS A N 1
ATOM 635 C CA . LYS A 1 74 ? -6.360 8.958 23.115 1.00 78.25 74 LYS A CA 1
ATOM 636 C C . LYS A 1 74 ? -7.837 8.583 23.143 1.00 78.25 74 LYS A C 1
ATOM 638 O O . LYS A 1 74 ? -8.584 9.030 24.013 1.00 78.25 74 LYS A O 1
ATOM 643 N N . ARG A 1 75 ? -8.280 7.740 22.207 1.00 75.69 75 ARG A N 1
ATOM 644 C CA . ARG A 1 75 ? -9.678 7.283 22.156 1.00 75.69 75 ARG A CA 1
ATOM 645 C C . ARG A 1 75 ? -10.046 6.422 23.361 1.00 75.69 75 ARG A C 1
ATOM 647 O O . ARG A 1 75 ? -11.154 6.545 23.879 1.00 75.69 75 ARG A O 1
ATOM 654 N N . LEU A 1 76 ? -9.113 5.609 23.847 1.00 70.50 76 LEU A N 1
ATOM 655 C CA . LEU A 1 76 ? -9.304 4.752 25.018 1.00 70.50 76 LEU A CA 1
ATOM 656 C C . LEU A 1 76 ? -9.051 5.455 26.359 1.00 70.50 76 LEU A C 1
ATOM 658 O O . LEU A 1 76 ? -9.360 4.870 27.398 1.00 70.50 76 LEU A O 1
ATOM 662 N N . ARG A 1 77 ? -8.556 6.703 26.349 1.00 70.31 77 ARG A N 1
ATOM 663 C CA . ARG A 1 77 ? -8.107 7.455 27.537 1.00 70.31 77 ARG A CA 1
ATOM 664 C C . ARG A 1 77 ? -7.019 6.715 28.323 1.00 70.31 77 ARG A C 1
ATOM 666 O O . ARG A 1 77 ? -7.070 6.647 29.553 1.00 70.31 77 ARG A O 1
ATOM 673 N N . ALA A 1 78 ? -6.094 6.105 27.591 1.00 70.81 78 ALA A N 1
ATOM 674 C CA . ALA A 1 78 ? -5.022 5.259 28.104 1.00 70.81 78 ALA A CA 1
ATOM 675 C C . ALA A 1 78 ? -3.629 5.807 27.739 1.00 70.81 78 ALA A C 1
ATOM 677 O O . ALA A 1 78 ? -2.647 5.085 27.750 1.00 70.81 78 ALA A O 1
ATOM 678 N N . GLU A 1 79 ? -3.497 7.097 27.434 1.00 70.62 79 GLU A N 1
ATOM 679 C CA . GLU A 1 79 ? -2.258 7.716 26.932 1.00 70.62 79 GLU A CA 1
ATOM 680 C C . GLU A 1 79 ? -1.041 7.534 27.856 1.00 70.62 79 GLU A C 1
ATOM 682 O O . GLU A 1 79 ? 0.095 7.595 27.406 1.00 70.62 79 GLU A O 1
ATOM 687 N N . LYS A 1 80 ? -1.262 7.303 29.156 1.00 60.34 80 LYS A N 1
ATOM 688 C CA . LYS A 1 80 ? -0.190 7.023 30.129 1.00 60.34 80 LYS A CA 1
ATOM 689 C C . LYS A 1 80 ? 0.291 5.570 30.118 1.00 60.34 80 LYS A C 1
ATOM 691 O O . LYS A 1 80 ? 1.338 5.284 30.683 1.00 60.34 80 LYS A O 1
ATOM 696 N N . GLU A 1 81 ? -0.496 4.672 29.538 1.00 59.03 81 GLU A N 1
ATOM 697 C CA . GLU A 1 81 ? -0.238 3.229 29.447 1.00 59.03 81 GLU A CA 1
ATOM 698 C C . GLU A 1 81 ? 0.390 2.862 28.091 1.00 59.03 81 GLU A C 1
ATOM 700 O O . GLU A 1 81 ? 1.019 1.818 27.968 1.00 59.03 81 GLU A O 1
ATOM 705 N N . PHE A 1 82 ? 0.254 3.743 27.093 1.00 57.31 82 PHE A N 1
ATOM 706 C CA . PHE A 1 82 ? 0.789 3.594 25.743 1.00 57.31 82 PHE A CA 1
ATOM 707 C C . PHE A 1 82 ? 1.848 4.668 25.483 1.00 57.31 82 PHE A C 1
ATOM 709 O O . PHE A 1 82 ? 1.566 5.707 24.887 1.00 57.31 82 PHE A O 1
ATOM 716 N N . GLN A 1 83 ? 3.066 4.431 25.962 1.00 54.22 83 GLN A N 1
ATOM 717 C CA . GLN A 1 83 ? 4.240 5.179 25.520 1.00 54.22 83 GLN A CA 1
ATOM 718 C C . GLN A 1 83 ? 5.070 4.247 24.651 1.00 54.22 83 GLN A C 1
ATOM 720 O O . GLN A 1 83 ? 5.813 3.415 25.164 1.00 54.22 83 GLN A O 1
ATOM 725 N N . ASP A 1 84 ? 4.877 4.360 23.341 1.00 59.66 84 ASP A N 1
ATOM 726 C CA . ASP A 1 84 ? 5.744 3.730 22.358 1.00 59.66 84 ASP A CA 1
ATOM 727 C C . ASP A 1 84 ? 6.599 4.827 21.712 1.00 59.66 84 ASP A C 1
ATOM 729 O O . ASP A 1 84 ? 6.064 5.786 21.155 1.00 59.66 84 ASP A O 1
ATOM 733 N N . GLU A 1 85 ? 7.919 4.719 21.863 1.00 62.81 85 GLU A N 1
ATOM 734 C CA . GLU A 1 85 ? 8.912 5.631 21.270 1.00 62.81 85 GLU A CA 1
ATOM 735 C C . GLU A 1 85 ? 9.511 5.053 19.972 1.00 62.81 85 GLU A C 1
ATOM 737 O O . GLU A 1 85 ? 10.509 5.555 19.452 1.00 62.81 85 GLU A O 1
ATOM 742 N N . SER A 1 86 ? 8.921 3.973 19.454 1.00 67.81 86 SER A N 1
ATOM 743 C CA . SER A 1 86 ? 9.290 3.329 18.198 1.00 67.81 86 SER A CA 1
ATOM 744 C C . SER A 1 86 ? 9.167 4.278 16.990 1.00 67.81 86 SER A C 1
ATOM 746 O O . SER A 1 86 ? 8.113 4.862 16.744 1.00 67.81 86 SER A O 1
ATOM 748 N N . ASP A 1 87 ? 10.232 4.383 16.178 1.00 77.31 87 ASP A N 1
ATOM 749 C CA . ASP A 1 87 ? 10.204 5.025 14.843 1.00 77.31 87 ASP A CA 1
ATOM 750 C C . ASP A 1 87 ? 9.833 4.018 13.732 1.00 77.31 87 ASP A C 1
ATOM 752 O O . ASP A 1 87 ? 10.200 4.168 12.561 1.00 77.31 87 ASP A O 1
ATOM 756 N N . GLU A 1 88 ? 9.141 2.934 14.088 1.00 85.25 88 GLU A N 1
ATOM 757 C CA . GLU A 1 88 ? 8.745 1.921 13.122 1.00 85.25 88 GLU A CA 1
ATOM 758 C C . GLU A 1 88 ? 7.653 2.434 12.180 1.00 85.25 88 GLU A C 1
ATOM 760 O O . GLU A 1 88 ? 6.687 3.107 12.556 1.00 85.25 88 GLU A O 1
ATOM 765 N N . ARG A 1 89 ? 7.798 2.051 10.913 1.00 88.69 89 ARG A N 1
ATOM 766 C CA . ARG A 1 89 ? 6.856 2.373 9.845 1.00 88.69 89 ARG A CA 1
ATOM 767 C C . ARG A 1 89 ? 6.017 1.154 9.523 1.00 88.69 89 ARG A C 1
ATOM 769 O O . ARG A 1 89 ? 6.544 0.050 9.409 1.00 88.69 89 ARG A O 1
ATOM 776 N N . SER A 1 90 ? 4.731 1.377 9.296 1.00 89.25 90 SER A N 1
ATOM 777 C CA . SER A 1 90 ? 3.811 0.389 8.748 1.00 89.25 90 SER A CA 1
ATOM 778 C C . SER A 1 90 ? 3.153 0.914 7.477 1.00 89.25 90 SER A C 1
ATOM 780 O O . SER A 1 90 ? 3.321 2.078 7.121 1.00 89.25 90 SER A O 1
ATOM 782 N N . CYS A 1 91 ? 2.440 0.054 6.756 1.00 90.69 91 CYS A N 1
ATOM 783 C CA . CYS A 1 91 ? 1.742 0.410 5.524 1.00 90.69 91 CYS A CA 1
ATOM 784 C C . CYS A 1 91 ? 0.339 -0.195 5.476 1.00 90.69 91 CYS A C 1
ATOM 786 O O . CYS A 1 91 ? 0.031 -1.158 6.182 1.00 90.69 91 CYS A O 1
ATOM 788 N N . PHE A 1 92 ? -0.508 0.340 4.599 1.00 90.94 92 PHE A N 1
ATOM 789 C CA . PHE A 1 92 ? -1.839 -0.201 4.343 1.00 90.94 92 PHE A CA 1
ATOM 790 C C . PHE A 1 92 ? -1.780 -1.535 3.628 1.00 90.94 92 PHE A C 1
ATOM 792 O O . PHE A 1 92 ? -2.444 -2.487 4.030 1.00 90.94 92 PHE A O 1
ATOM 799 N N . CYS A 1 93 ? -0.976 -1.617 2.577 1.00 90.25 93 CYS A N 1
ATOM 800 C CA . CYS A 1 93 ? -0.835 -2.831 1.802 1.00 90.25 93 CYS A CA 1
ATOM 801 C C . CYS A 1 93 ? 0.543 -2.921 1.159 1.00 90.25 93 CYS A C 1
ATOM 803 O O . CYS A 1 93 ? 1.275 -1.932 1.055 1.00 90.25 93 CYS A O 1
ATOM 805 N N . LYS A 1 94 ? 0.871 -4.134 0.725 1.00 91.56 94 LYS A N 1
ATOM 806 C CA . LYS A 1 94 ? 1.997 -4.409 -0.150 1.00 91.56 94 LYS A CA 1
ATOM 807 C C . LYS A 1 94 ? 1.600 -5.335 -1.283 1.00 91.56 94 LYS A C 1
ATOM 809 O O . LYS A 1 94 ? 0.677 -6.136 -1.143 1.00 91.56 94 LYS A O 1
ATOM 814 N N . PHE A 1 95 ? 2.282 -5.207 -2.404 1.00 92.06 95 PHE A N 1
ATOM 815 C CA . PHE A 1 95 ? 2.068 -6.033 -3.584 1.00 92.06 95 PHE A CA 1
ATOM 816 C C . PHE A 1 95 ? 3.242 -5.902 -4.537 1.00 92.06 95 PHE A C 1
ATOM 818 O O . PHE A 1 95 ? 4.117 -5.062 -4.356 1.00 92.06 95 PHE A O 1
ATOM 825 N N . ARG A 1 96 ? 3.248 -6.711 -5.587 1.00 94.25 96 ARG A N 1
ATOM 826 C CA . ARG A 1 96 ? 4.264 -6.700 -6.623 1.00 94.25 96 ARG A CA 1
ATOM 827 C C . ARG A 1 96 ? 3.735 -6.131 -7.920 1.00 94.25 96 ARG A C 1
ATOM 829 O O . ARG A 1 96 ? 2.581 -6.337 -8.294 1.00 94.25 96 ARG A O 1
ATOM 836 N N . LEU A 1 97 ? 4.634 -5.449 -8.610 1.00 95.25 97 LEU A N 1
ATOM 837 C CA . LEU A 1 97 ? 4.513 -5.160 -10.024 1.00 95.25 97 LEU A CA 1
ATOM 838 C C . LEU A 1 97 ? 5.510 -6.013 -10.799 1.00 95.25 97 LEU A C 1
ATOM 840 O O . LEU A 1 97 ? 6.635 -6.243 -10.341 1.00 95.25 97 LEU A O 1
ATOM 844 N N . ASP A 1 98 ? 5.117 -6.433 -11.991 1.00 93.81 98 ASP A N 1
ATOM 845 C CA . ASP A 1 98 ? 6.022 -7.037 -12.955 1.00 93.81 98 ASP A CA 1
ATOM 846 C C . ASP A 1 98 ? 7.073 -6.012 -13.453 1.00 93.81 98 ASP A C 1
ATOM 848 O O . ASP A 1 98 ? 7.003 -4.817 -13.138 1.00 93.81 98 ASP A O 1
ATOM 852 N N . PRO A 1 99 ? 8.078 -6.435 -14.243 1.00 94.25 99 PRO A N 1
ATOM 853 C CA . PRO A 1 99 ? 9.104 -5.529 -14.763 1.00 94.25 99 PRO A CA 1
ATOM 854 C C . PRO A 1 99 ? 8.579 -4.358 -15.606 1.00 94.25 99 PRO A C 1
ATOM 856 O O . PRO A 1 99 ? 9.307 -3.387 -15.797 1.00 94.25 99 PRO A O 1
ATOM 859 N N . ARG A 1 100 ? 7.351 -4.452 -16.125 1.00 93.31 100 ARG A N 1
ATOM 860 C CA . ARG A 1 100 ? 6.691 -3.433 -16.946 1.00 93.31 100 ARG A CA 1
ATOM 861 C C . ARG A 1 100 ? 5.750 -2.536 -16.128 1.00 93.31 100 ARG A C 1
ATOM 863 O O . ARG A 1 100 ? 5.201 -1.598 -16.688 1.00 93.31 100 ARG A O 1
ATOM 870 N N . GLY A 1 101 ? 5.585 -2.791 -14.829 1.00 94.12 101 GLY A N 1
ATOM 871 C CA . GLY A 1 101 ? 4.712 -2.015 -13.948 1.00 94.12 101 GLY A CA 1
ATOM 872 C C . GLY A 1 101 ? 3.280 -2.546 -13.831 1.00 94.12 101 GLY A C 1
ATOM 873 O O . GLY A 1 101 ? 2.441 -1.852 -13.257 1.00 94.12 101 GLY A O 1
ATOM 874 N N . HIS A 1 102 ? 2.987 -3.747 -14.339 1.00 93.56 102 HIS A N 1
ATOM 875 C CA . HIS A 1 102 ? 1.664 -4.366 -14.219 1.00 93.56 102 HIS A CA 1
ATOM 876 C C . HIS A 1 102 ? 1.503 -5.015 -12.854 1.00 93.56 102 HIS A C 1
ATOM 878 O O . HIS A 1 102 ? 2.417 -5.667 -12.352 1.00 93.56 102 HIS A O 1
ATOM 884 N N . PHE A 1 103 ? 0.321 -4.876 -12.268 1.00 92.19 103 PHE A N 1
ATOM 885 C CA . PHE A 1 103 ? -0.001 -5.464 -10.976 1.00 92.19 103 PHE A CA 1
ATOM 886 C C . PHE A 1 103 ? -0.018 -7.002 -11.025 1.00 92.19 103 PHE A C 1
ATOM 888 O O . PHE A 1 103 ? -0.813 -7.610 -11.743 1.00 92.19 103 PHE A O 1
ATOM 895 N N . ASP A 1 104 ? 0.832 -7.637 -10.212 1.00 90.19 104 ASP A N 1
ATOM 896 C CA . ASP A 1 104 ? 0.781 -9.076 -9.955 1.00 90.19 104 ASP A CA 1
ATOM 897 C C . ASP A 1 104 ? -0.341 -9.365 -8.952 1.00 90.19 104 ASP A C 1
ATOM 899 O O . ASP A 1 104 ? -0.177 -9.251 -7.733 1.00 90.19 104 ASP A O 1
ATOM 903 N N . LYS A 1 105 ? -1.497 -9.762 -9.481 1.00 86.12 105 LYS A N 1
ATOM 904 C CA . LYS A 1 105 ? -2.731 -9.987 -8.720 1.00 86.12 105 LYS A CA 1
ATOM 905 C C . LYS A 1 105 ? -2.567 -10.999 -7.576 1.00 86.12 105 LYS A C 1
ATOM 907 O O . LYS A 1 105 ? -3.246 -10.876 -6.562 1.00 86.12 105 LYS A O 1
ATOM 912 N N . GLY A 1 106 ? -1.654 -11.968 -7.701 1.00 83.19 106 GLY A N 1
ATOM 913 C CA . GLY A 1 106 ? -1.410 -12.994 -6.678 1.00 83.19 106 GLY A CA 1
ATOM 914 C C . GLY A 1 106 ? -0.522 -12.538 -5.516 1.00 83.19 106 GLY A C 1
ATOM 915 O O . GLY A 1 106 ? -0.346 -13.270 -4.544 1.00 83.19 106 GLY A O 1
ATOM 916 N N . SER A 1 107 ? 0.061 -11.343 -5.605 1.00 86.06 107 SER A N 1
ATOM 917 C CA . SER A 1 107 ? 1.031 -10.836 -4.627 1.00 86.06 107 SER A CA 1
ATOM 918 C C . SER A 1 107 ? 0.436 -9.906 -3.566 1.00 86.06 107 SER A C 1
ATOM 920 O O . SER A 1 107 ? 1.126 -9.562 -2.602 1.00 86.06 107 SER A O 1
ATOM 922 N N . PHE A 1 108 ? -0.815 -9.476 -3.749 1.00 87.69 108 PHE A N 1
ATOM 923 C CA . PHE A 1 108 ? -1.446 -8.459 -2.919 1.00 87.69 108 PHE A CA 1
ATOM 924 C C . PHE A 1 108 ? -1.614 -8.911 -1.479 1.00 87.69 108 PHE A C 1
ATOM 926 O O . PHE A 1 108 ? -2.101 -10.005 -1.237 1.00 87.69 108 PHE A O 1
ATOM 933 N N . LYS A 1 109 ? -1.250 -8.043 -0.534 1.00 84.62 109 LYS A N 1
ATOM 934 C CA . LYS A 1 109 ? -1.331 -8.234 0.918 1.00 84.62 109 LYS A CA 1
ATOM 935 C C . LYS A 1 109 ? -1.796 -6.948 1.578 1.00 84.62 109 LYS A C 1
ATOM 937 O O . LYS A 1 109 ? -1.165 -5.916 1.390 1.00 84.62 109 LYS A O 1
ATOM 942 N N . VAL A 1 110 ? -2.857 -7.001 2.383 1.00 85.06 110 VAL A N 1
ATOM 943 C CA . VAL A 1 110 ? -3.304 -5.848 3.183 1.00 85.06 110 VAL A CA 1
ATOM 944 C C . VAL A 1 110 ? -2.923 -6.048 4.649 1.00 85.06 110 VAL A C 1
ATOM 946 O O . VAL A 1 110 ? -2.993 -7.159 5.181 1.00 85.06 110 VAL A O 1
ATOM 949 N N . SER A 1 111 ? -2.546 -4.962 5.311 1.00 83.06 111 SER A N 1
ATOM 950 C CA . SER A 1 111 ? -2.391 -4.906 6.758 1.00 83.06 111 SER A CA 1
ATOM 951 C C . SER A 1 111 ? -3.760 -4.772 7.416 1.00 83.06 111 SER A C 1
ATOM 953 O O . SER A 1 111 ? -4.570 -3.926 7.035 1.00 83.06 111 SER A O 1
ATOM 955 N N . SER A 1 112 ? -4.018 -5.588 8.432 1.00 77.81 112 SER A N 1
ATOM 956 C CA . SER A 1 112 ? -5.232 -5.493 9.243 1.00 77.81 112 SER A CA 1
ATOM 957 C C . SER A 1 112 ? -5.175 -4.366 10.275 1.00 77.81 112 SER A C 1
ATOM 959 O O . SER A 1 112 ? -6.212 -3.940 10.784 1.00 77.81 112 SER A O 1
ATOM 961 N N . PHE A 1 113 ? -3.985 -3.824 10.544 1.00 79.12 113 PHE A N 1
ATOM 962 C CA . PHE A 1 113 ? -3.781 -2.811 11.571 1.00 79.12 113 PHE A CA 1
ATOM 963 C C . PHE A 1 113 ? -4.459 -1.460 11.259 1.00 79.12 113 PHE A C 1
ATOM 965 O O . PHE A 1 113 ? -5.221 -0.994 12.104 1.00 79.12 113 PHE A O 1
ATOM 972 N N . PRO A 1 114 ? -4.314 -0.844 10.065 1.00 82.88 114 PRO A N 1
ATOM 973 C CA . PRO A 1 114 ? -5.014 0.406 9.738 1.00 82.88 114 PRO A CA 1
ATOM 974 C C . PRO A 1 114 ? -6.537 0.289 9.813 1.00 82.88 114 PRO A C 1
ATOM 976 O O . PRO A 1 114 ? -7.218 1.182 10.316 1.00 82.88 114 PRO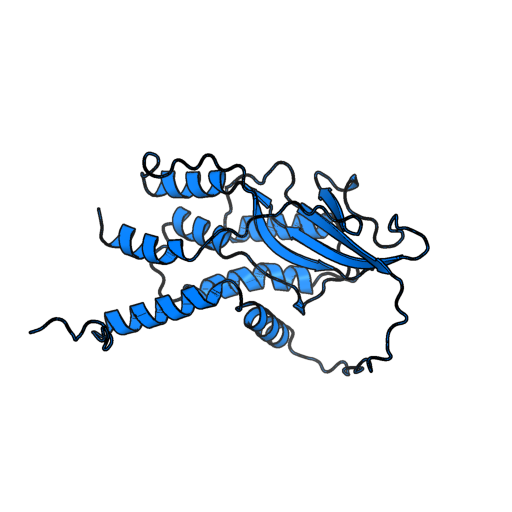 A O 1
ATOM 979 N N . TRP A 1 115 ? -7.073 -0.847 9.361 1.00 83.38 115 TRP A N 1
ATOM 980 C CA . TRP A 1 115 ? -8.489 -1.155 9.508 1.00 83.38 115 TRP A CA 1
ATOM 981 C C . TRP A 1 115 ? -8.884 -1.218 10.988 1.00 83.38 115 TRP A C 1
ATOM 983 O O . TRP A 1 115 ? -9.813 -0.525 11.403 1.00 83.38 115 TRP A O 1
ATOM 993 N N . ALA A 1 116 ? -8.139 -1.967 11.807 1.00 78.00 116 ALA A N 1
ATOM 994 C CA . ALA A 1 116 ? -8.418 -2.119 13.232 1.00 78.00 116 ALA A CA 1
ATOM 995 C C . ALA A 1 116 ? -8.359 -0.779 13.986 1.00 78.00 116 ALA A C 1
ATOM 997 O O . ALA A 1 116 ? -9.275 -0.471 14.749 1.00 78.00 116 ALA A O 1
ATOM 998 N N . VAL A 1 117 ? -7.347 0.054 13.720 1.00 78.88 117 VAL A N 1
ATOM 999 C CA . VAL A 1 117 ? -7.224 1.419 14.266 1.00 78.88 117 VAL A CA 1
ATOM 1000 C C . VAL A 1 117 ? -8.497 2.220 13.992 1.00 78.88 117 VAL A C 1
ATOM 1002 O O . VAL A 1 117 ? -9.047 2.854 14.893 1.00 78.88 117 VAL A O 1
ATOM 1005 N N . GLN A 1 118 ? -9.031 2.138 12.775 1.00 81.12 118 GLN A N 1
ATOM 1006 C CA . GLN A 1 118 ? -10.224 2.888 12.411 1.00 81.12 118 GLN A CA 1
ATOM 1007 C C . GLN A 1 118 ? -11.514 2.365 13.057 1.00 81.12 118 GLN A C 1
ATOM 1009 O O . GLN A 1 118 ? -12.433 3.123 13.375 1.00 81.12 118 GLN A O 1
ATOM 1014 N N . ARG A 1 119 ? -11.606 1.059 13.314 1.00 78.44 119 ARG A N 1
ATOM 1015 C CA . ARG A 1 119 ? -12.737 0.497 14.070 1.00 78.44 119 ARG A CA 1
ATOM 1016 C C . ARG A 1 119 ? -12.820 1.083 15.479 1.00 78.44 119 ARG A C 1
ATOM 1018 O O . ARG A 1 119 ? -13.919 1.265 16.009 1.00 78.44 119 ARG A O 1
ATOM 1025 N N . VAL A 1 120 ? -11.668 1.394 16.063 1.00 74.31 120 VAL A N 1
ATOM 1026 C CA . VAL A 1 120 ? -11.535 1.957 17.411 1.00 74.31 120 VAL A CA 1
ATOM 1027 C C . VAL A 1 120 ? -11.944 3.414 17.436 1.00 74.31 120 VAL A C 1
ATOM 1029 O O . VAL A 1 120 ? -12.733 3.811 18.293 1.00 74.31 120 VAL A O 1
ATOM 1032 N N . THR A 1 121 ? -11.450 4.203 16.483 1.00 72.69 121 THR A N 1
ATOM 1033 C CA . THR A 1 121 ? -11.774 5.633 16.388 1.00 72.69 121 THR A CA 1
ATOM 1034 C C . THR A 1 121 ? -13.266 5.874 16.183 1.00 72.69 121 THR A C 1
ATOM 1036 O O . THR A 1 121 ? -13.794 6.850 16.712 1.00 72.69 121 THR A O 1
ATOM 1039 N N . GLN A 1 122 ? -13.955 4.964 15.488 1.00 75.56 122 GLN A N 1
ATOM 1040 C CA . GLN A 1 122 ? -15.397 5.029 15.233 1.00 75.56 122 GLN A CA 1
ATOM 1041 C C . GLN A 1 122 ? -16.271 4.407 16.338 1.00 75.56 122 GLN A C 1
ATOM 1043 O O . GLN A 1 122 ? -17.483 4.309 16.160 1.00 75.56 122 GLN A O 1
ATOM 1048 N N . GLU A 1 123 ? -15.689 3.935 17.446 1.00 70.94 123 GLU A N 1
ATOM 1049 C CA . GLU A 1 123 ? -16.391 3.207 18.520 1.00 70.94 123 GLU A CA 1
ATOM 1050 C C . GLU A 1 123 ? -17.134 1.936 18.043 1.00 70.94 123 GLU A C 1
ATOM 1052 O O . GLU A 1 123 ? -17.949 1.351 18.763 1.00 70.94 123 GLU A O 1
ATOM 1057 N N . LYS A 1 124 ? -16.807 1.427 16.847 1.00 66.62 124 LYS A N 1
ATOM 1058 C CA . LYS A 1 124 ? -17.419 0.238 16.230 1.00 66.62 124 LYS A CA 1
ATOM 1059 C C . LYS A 1 124 ? -16.716 -1.052 16.662 1.00 66.62 124 LYS A C 1
ATOM 1061 O O . LYS A 1 124 ? -16.412 -1.928 15.851 1.00 66.62 124 LYS A O 1
ATOM 1066 N N . ILE A 1 125 ? -16.461 -1.180 17.958 1.00 60.38 125 ILE A N 1
ATOM 1067 C CA . ILE A 1 125 ? -15.665 -2.275 18.537 1.00 60.38 125 ILE A CA 1
ATOM 1068 C C . ILE A 1 125 ? -16.492 -3.581 18.647 1.00 60.38 125 ILE A C 1
ATOM 1070 O O . ILE A 1 125 ? -15.932 -4.673 18.696 1.00 60.38 125 ILE A O 1
ATOM 1074 N N . TYR A 1 126 ? -17.830 -3.493 18.604 1.00 57.31 126 TYR A N 1
ATOM 1075 C CA . TYR A 1 126 ? -18.770 -4.612 18.813 1.00 57.31 126 TYR A CA 1
ATOM 1076 C C . TYR A 1 126 ? -19.459 -5.098 17.533 1.00 57.31 126 TYR A C 1
ATOM 1078 O O . TYR A 1 126 ? -20.685 -5.113 17.468 1.00 57.31 126 TYR A O 1
ATOM 1086 N N . LEU A 1 127 ? -18.705 -5.497 16.511 1.00 57.53 127 LEU A N 1
ATOM 1087 C CA . LEU A 1 127 ? -19.303 -6.309 15.449 1.00 57.53 127 LEU A CA 1
ATOM 1088 C C . LEU A 1 127 ? -18.982 -7.785 15.670 1.00 57.53 127 LEU A C 1
ATOM 1090 O O . LEU A 1 127 ? -17.828 -8.179 15.808 1.00 57.53 127 LEU A O 1
ATOM 1094 N N . GLU A 1 128 ? -20.034 -8.590 15.710 1.00 57.88 128 GLU A N 1
ATOM 1095 C CA . GLU A 1 128 ? -20.018 -9.932 15.141 1.00 57.88 128 GLU A CA 1
ATOM 1096 C C . GLU A 1 128 ? -19.795 -9.714 13.630 1.00 57.88 128 GLU A C 1
ATOM 1098 O O . GLU A 1 128 ? -20.514 -8.885 13.068 1.00 57.88 128 GLU A O 1
ATOM 1103 N N . LYS A 1 129 ? -18.808 -10.377 12.996 1.00 67.00 129 LYS A N 1
ATOM 1104 C CA . LYS A 1 129 ? -18.346 -10.194 11.590 1.00 67.00 129 LYS A CA 1
ATOM 1105 C C . LYS A 1 129 ? -17.156 -9.241 11.387 1.00 67.00 129 LYS A C 1
ATOM 1107 O O . LYS A 1 129 ? -17.211 -8.343 10.546 1.00 67.00 129 LYS A O 1
ATOM 1112 N N . TRP A 1 130 ? -16.073 -9.413 12.147 1.00 74.19 130 TRP A N 1
ATOM 1113 C CA . TRP A 1 130 ? -14.819 -8.712 11.832 1.00 74.19 130 TRP A CA 1
ATOM 1114 C C . TRP A 1 130 ? -14.230 -9.211 10.510 1.00 74.19 130 TRP A C 1
ATOM 1116 O O . TRP A 1 130 ? -13.714 -8.398 9.749 1.00 74.19 130 TRP A O 1
ATOM 1126 N N . ASP A 1 131 ? -14.380 -10.507 10.219 1.00 69.38 131 ASP A N 1
ATOM 1127 C CA . ASP A 1 131 ? -13.899 -11.115 8.974 1.00 69.38 131 ASP A CA 1
ATOM 1128 C C . ASP A 1 131 ? -14.554 -10.462 7.746 1.00 69.38 131 ASP A C 1
ATOM 1130 O O . ASP A 1 131 ? -13.846 -9.896 6.918 1.00 69.38 131 ASP A O 1
ATOM 1134 N N . ASP A 1 132 ? -15.892 -10.422 7.672 1.00 74.19 132 ASP A N 1
ATOM 1135 C CA . ASP A 1 132 ? -16.614 -9.826 6.531 1.00 74.19 132 ASP A CA 1
ATOM 1136 C C . ASP A 1 132 ? -16.283 -8.334 6.326 1.00 74.19 132 ASP A C 1
ATOM 1138 O O . ASP A 1 132 ? -16.235 -7.839 5.201 1.00 74.19 132 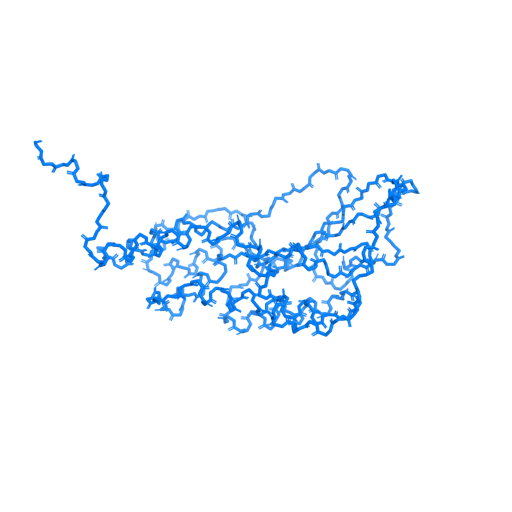ASP A O 1
ATOM 1142 N N . ASP A 1 133 ? -16.107 -7.579 7.415 1.00 77.75 133 ASP A N 1
ATOM 1143 C CA . ASP A 1 133 ? -15.797 -6.145 7.351 1.00 77.75 133 ASP A CA 1
ATOM 1144 C C . ASP A 1 133 ? -14.358 -5.901 6.881 1.00 77.75 133 ASP A C 1
ATOM 1146 O O . ASP A 1 133 ? -14.108 -4.989 6.091 1.00 77.75 133 ASP A O 1
ATOM 1150 N N . PHE A 1 134 ? -13.422 -6.743 7.320 1.00 79.31 134 PHE A N 1
ATOM 1151 C CA . PHE A 1 134 ? -12.043 -6.704 6.853 1.00 79.31 134 PHE A CA 1
ATOM 1152 C C . PHE A 1 134 ? -11.912 -7.168 5.393 1.00 79.31 134 PHE A C 1
ATOM 1154 O O . PHE A 1 134 ? -11.181 -6.540 4.629 1.00 79.31 134 PHE A O 1
ATOM 1161 N N . HIS A 1 135 ? -12.686 -8.172 4.966 1.00 79.62 135 HIS A N 1
ATOM 1162 C CA . HIS A 1 135 ? -12.748 -8.593 3.561 1.00 79.62 135 HIS A CA 1
ATOM 1163 C C . HIS A 1 135 ? -13.203 -7.443 2.657 1.00 79.62 135 HIS A C 1
ATOM 1165 O O . HIS A 1 135 ? -12.552 -7.149 1.658 1.00 79.62 135 HIS A O 1
ATOM 1171 N N . LYS A 1 136 ? -14.231 -6.686 3.058 1.00 82.31 136 LYS A N 1
ATOM 1172 C CA . LYS A 1 136 ? -14.637 -5.472 2.325 1.00 82.31 136 LYS A CA 1
ATOM 1173 C C . LYS A 1 136 ? -13.517 -4.442 2.246 1.00 82.31 136 LYS A C 1
ATOM 1175 O O . LYS A 1 136 ? -13.339 -3.793 1.220 1.00 82.31 136 LYS A O 1
ATOM 1180 N N . PHE A 1 137 ? -12.745 -4.278 3.318 1.00 83.81 137 PHE A N 1
ATOM 1181 C CA . PHE A 1 137 ? -11.577 -3.401 3.303 1.00 83.81 137 PHE A CA 1
ATOM 1182 C C . PHE A 1 137 ? -10.488 -3.889 2.329 1.00 83.81 137 PHE A C 1
ATOM 1184 O O . PHE A 1 137 ? -9.911 -3.072 1.611 1.00 83.81 137 PHE A O 1
ATOM 1191 N N . GLN A 1 138 ? -10.245 -5.201 2.244 1.00 84.00 138 GLN A N 1
ATOM 1192 C CA . GLN A 1 138 ? -9.354 -5.807 1.246 1.00 84.00 138 GLN A CA 1
ATOM 1193 C C . GLN A 1 138 ? -9.842 -5.557 -0.186 1.00 84.00 138 GLN A C 1
ATOM 1195 O O . GLN A 1 138 ? -9.056 -5.128 -1.036 1.00 84.00 138 GLN A O 1
ATOM 1200 N N . GLU A 1 139 ? -11.133 -5.777 -0.439 1.00 84.50 139 GLU A N 1
ATOM 1201 C CA . GLU A 1 139 ? -11.770 -5.584 -1.744 1.00 84.50 139 GLU A CA 1
ATOM 1202 C C . GLU A 1 139 ? -11.625 -4.143 -2.253 1.00 84.50 139 GLU A C 1
ATOM 1204 O O . GLU A 1 139 ? -11.358 -3.945 -3.438 1.00 84.50 139 GLU A O 1
ATOM 1209 N N . LEU A 1 140 ? -11.718 -3.131 -1.374 1.00 85.44 140 LEU A N 1
ATOM 1210 C CA . LEU A 1 140 ? -11.560 -1.719 -1.759 1.00 85.44 140 LEU A CA 1
ATOM 1211 C C . LEU A 1 140 ? -10.219 -1.443 -2.456 1.00 85.44 140 LEU A C 1
ATOM 1213 O O . LEU A 1 140 ? -10.188 -0.746 -3.473 1.00 85.44 140 LEU A O 1
ATOM 1217 N N . PHE A 1 141 ? -9.116 -1.980 -1.925 1.00 86.31 141 PHE A N 1
ATOM 1218 C CA . PHE A 1 141 ? -7.808 -1.869 -2.576 1.00 86.31 141 PHE A CA 1
ATOM 1219 C C . PHE A 1 141 ? -7.737 -2.732 -3.821 1.00 86.31 141 PHE A C 1
ATOM 1221 O O . PHE A 1 141 ? -7.312 -2.260 -4.877 1.00 86.31 141 PHE A O 1
ATOM 1228 N N . PHE A 1 142 ? -8.115 -4.003 -3.678 1.00 85.75 142 PHE A N 1
ATOM 1229 C CA . PHE A 1 142 ? -7.893 -4.991 -4.716 1.00 85.75 142 PHE A CA 1
ATOM 1230 C C . PHE A 1 142 ? -8.642 -4.619 -5.992 1.00 85.75 142 PHE A C 1
ATOM 1232 O O . PHE A 1 142 ? -8.040 -4.616 -7.056 1.00 85.75 142 PHE A O 1
ATOM 1239 N N . MET A 1 143 ? -9.907 -4.201 -5.897 1.00 85.62 143 MET A N 1
ATOM 1240 C CA . MET A 1 143 ? -10.703 -3.799 -7.060 1.00 85.62 143 MET A CA 1
ATOM 1241 C C . MET A 1 143 ? -10.103 -2.601 -7.793 1.00 85.62 143 MET A C 1
ATOM 1243 O O . MET A 1 143 ? -10.071 -2.576 -9.022 1.00 85.62 143 MET A O 1
ATOM 1247 N N . LYS A 1 144 ? -9.591 -1.610 -7.057 1.00 87.06 144 LYS A N 1
ATOM 1248 C CA . LYS A 1 144 ? -8.961 -0.431 -7.659 1.00 87.06 144 LYS A CA 1
ATOM 1249 C C . LYS A 1 144 ? -7.635 -0.768 -8.344 1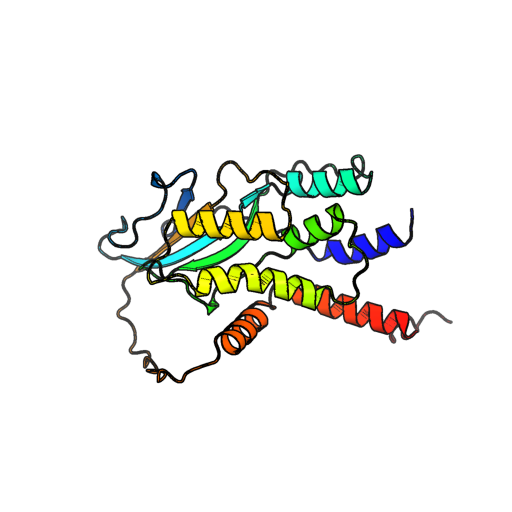.00 87.06 144 LYS A C 1
ATOM 1251 O O . LYS A 1 144 ? -7.377 -0.249 -9.425 1.00 87.06 144 LYS A O 1
ATOM 1256 N N . LEU A 1 145 ? -6.827 -1.640 -7.740 1.00 86.25 145 LEU A N 1
ATOM 1257 C CA . LEU A 1 145 ? -5.579 -2.132 -8.331 1.00 86.25 145 LEU A CA 1
ATOM 1258 C C . LEU A 1 145 ? -5.837 -3.065 -9.519 1.00 86.25 145 LEU A C 1
ATOM 1260 O O . LEU A 1 145 ? -5.131 -2.999 -10.514 1.00 86.25 145 LEU A O 1
ATOM 1264 N N . PHE A 1 146 ? -6.860 -3.914 -9.442 1.00 84.50 146 PHE A N 1
ATOM 1265 C CA . PHE A 1 146 ? -7.232 -4.844 -10.506 1.00 84.50 146 PHE A CA 1
ATOM 1266 C C . PHE A 1 146 ? -7.776 -4.116 -11.738 1.00 84.50 146 PHE A C 1
ATOM 1268 O O . PHE A 1 146 ? -7.536 -4.557 -12.858 1.00 84.50 146 PHE A O 1
ATOM 1275 N N . ALA A 1 147 ? -8.489 -3.004 -11.537 1.00 83.88 147 ALA A N 1
ATOM 1276 C CA . ALA A 1 147 ? -9.007 -2.160 -12.610 1.00 83.88 147 ALA A CA 1
ATOM 1277 C C . ALA A 1 147 ? -7.938 -1.262 -13.263 1.00 83.88 147 ALA A C 1
ATOM 1279 O O . ALA A 1 147 ? -8.258 -0.519 -14.193 1.00 83.88 147 ALA A O 1
ATOM 1280 N N . ALA A 1 148 ? -6.694 -1.289 -12.775 1.00 80.06 148 ALA A N 1
ATOM 1281 C CA . ALA A 1 148 ? -5.596 -0.551 -13.377 1.00 80.06 148 ALA A CA 1
ATOM 1282 C C . ALA A 1 148 ? -5.343 -1.048 -14.814 1.00 80.06 148 ALA A C 1
ATOM 1284 O O . ALA A 1 148 ? -5.104 -2.244 -14.996 1.00 80.06 148 ALA A O 1
ATOM 1285 N N . PRO A 1 149 ? -5.375 -0.171 -15.835 1.00 70.31 149 PRO A N 1
ATOM 1286 C CA . PRO A 1 149 ? -4.854 -0.529 -17.148 1.00 70.31 149 PRO A CA 1
ATOM 1287 C C . PRO A 1 149 ? -3.342 -0.757 -17.075 1.00 70.31 149 PRO A C 1
ATOM 1289 O O . PRO A 1 149 ? -2.683 -0.185 -16.208 1.00 70.31 149 PRO A O 1
ATOM 1292 N N . ASP A 1 150 ? -2.828 -1.560 -18.012 1.00 81.19 150 ASP A N 1
ATOM 1293 C CA . ASP A 1 150 ? -1.416 -1.885 -18.241 1.00 81.19 150 ASP A CA 1
ATOM 1294 C C . ASP A 1 150 ? -0.485 -1.593 -17.040 1.00 81.19 150 ASP A C 1
ATOM 1296 O O . ASP A 1 150 ? -0.523 -2.283 -16.015 1.00 81.19 150 ASP A O 1
ATOM 1300 N N . ALA A 1 151 ? 0.349 -0.558 -17.159 1.00 91.38 151 ALA A N 1
ATOM 1301 C CA . ALA A 1 151 ? 1.297 -0.153 -16.139 1.00 91.38 151 ALA A CA 1
ATOM 1302 C C . ALA A 1 151 ? 0.687 0.872 -15.176 1.00 91.38 151 ALA A C 1
ATOM 1304 O O . ALA A 1 151 ? 0.182 1.922 -15.578 1.00 91.38 151 ALA A O 1
ATOM 1305 N N . ILE A 1 152 ? 0.841 0.605 -13.882 1.00 93.06 152 ILE A N 1
ATOM 1306 C CA . ILE A 1 152 ? 0.505 1.543 -12.813 1.00 93.06 152 ILE A CA 1
ATOM 1307 C C . ILE A 1 152 ? 1.259 2.868 -12.995 1.00 93.06 152 ILE A C 1
ATOM 1309 O O . ILE A 1 152 ? 2.462 2.883 -13.250 1.00 93.06 152 ILE A O 1
ATOM 1313 N N . THR A 1 153 ? 0.589 3.990 -12.728 1.00 94.12 153 THR A N 1
ATOM 1314 C CA . THR A 1 153 ? 1.235 5.307 -12.622 1.00 94.12 153 THR A CA 1
ATOM 1315 C C . THR A 1 153 ? 1.238 5.842 -11.190 1.00 94.12 153 THR A C 1
ATOM 1317 O O . THR A 1 153 ? 0.522 5.352 -10.312 1.00 94.12 153 THR A O 1
ATOM 1320 N N . TYR A 1 154 ? 2.032 6.890 -10.958 1.00 95.06 154 TYR A N 1
ATOM 1321 C CA . TYR A 1 154 ? 2.025 7.632 -9.697 1.00 95.06 154 TYR A CA 1
ATOM 1322 C C . TYR A 1 154 ? 0.627 8.179 -9.364 1.00 95.06 154 TYR A C 1
ATOM 1324 O O . TYR A 1 154 ? 0.154 8.015 -8.244 1.00 95.06 154 TYR A O 1
ATOM 1332 N N . GLU A 1 155 ? -0.058 8.780 -10.341 1.00 94.88 155 GLU A N 1
ATOM 1333 C CA . GLU A 1 155 ? -1.399 9.352 -10.163 1.00 94.88 155 GLU A CA 1
ATOM 1334 C C . GLU A 1 155 ? -2.414 8.286 -9.759 1.00 94.88 155 GLU A C 1
ATOM 1336 O O . GLU A 1 155 ? -3.231 8.515 -8.874 1.00 94.88 155 GLU A O 1
ATOM 1341 N N . MET A 1 156 ? -2.320 7.090 -10.345 1.00 93.75 156 MET A N 1
ATOM 1342 C CA . MET A 1 156 ? -3.192 5.978 -9.975 1.00 93.75 156 MET A CA 1
ATOM 1343 C C . MET A 1 156 ? -2.972 5.556 -8.523 1.00 93.75 156 MET A C 1
ATOM 1345 O O . MET A 1 156 ? -3.938 5.352 -7.794 1.00 93.75 156 MET A O 1
ATOM 1349 N N . MET A 1 157 ? -1.716 5.457 -8.076 1.00 94.62 157 MET A N 1
ATOM 1350 C CA . MET A 1 157 ? -1.408 5.159 -6.673 1.00 94.62 157 MET A CA 1
ATOM 1351 C C . MET A 1 157 ? -1.950 6.236 -5.734 1.00 94.62 157 MET A C 1
ATOM 1353 O O . MET A 1 157 ? -2.483 5.915 -4.670 1.00 94.62 157 MET A O 1
ATOM 1357 N N . GLU A 1 158 ? -1.840 7.500 -6.141 1.00 94.94 158 GLU A N 1
ATOM 1358 C CA . GLU A 1 158 ? -2.333 8.640 -5.377 1.00 94.94 158 GLU A CA 1
ATOM 1359 C C . GLU A 1 158 ? -3.868 8.608 -5.256 1.00 94.94 158 GLU A C 1
ATOM 1361 O O . GLU A 1 158 ? -4.422 8.782 -4.167 1.00 94.94 158 GLU A O 1
ATOM 1366 N N . ASP A 1 159 ? -4.564 8.307 -6.350 1.00 94.06 159 ASP A N 1
ATOM 1367 C CA . ASP A 1 159 ? -6.018 8.154 -6.376 1.00 94.06 159 ASP A CA 1
ATOM 1368 C C . ASP A 1 159 ? -6.482 6.970 -5.521 1.00 94.06 159 ASP A C 1
ATOM 1370 O O . ASP A 1 159 ? -7.463 7.083 -4.778 1.00 94.06 159 ASP A O 1
ATOM 1374 N N . ILE A 1 160 ? -5.765 5.842 -5.577 1.00 92.81 160 ILE A N 1
ATOM 1375 C CA . ILE A 1 160 ? -6.049 4.657 -4.760 1.00 92.81 160 ILE A CA 1
ATOM 1376 C C . ILE A 1 160 ? -5.930 5.001 -3.278 1.00 92.81 160 ILE A C 1
ATOM 1378 O O . ILE A 1 160 ? -6.869 4.746 -2.518 1.00 92.81 160 ILE A O 1
ATOM 1382 N N . ILE A 1 161 ? -4.812 5.598 -2.850 1.00 93.00 161 ILE A N 1
ATOM 1383 C CA . ILE A 1 161 ? -4.610 5.881 -1.427 1.00 93.00 161 ILE A CA 1
ATOM 1384 C C . ILE A 1 161 ? -5.596 6.933 -0.917 1.00 93.00 161 ILE A C 1
ATOM 1386 O O . ILE A 1 161 ? -6.134 6.764 0.178 1.00 93.00 161 ILE A O 1
ATOM 1390 N N . LYS A 1 162 ? -5.912 7.967 -1.711 1.00 93.56 162 LYS A N 1
ATOM 1391 C CA . LYS A 1 162 ? -6.932 8.972 -1.369 1.00 93.56 162 LYS A CA 1
ATOM 1392 C C . LYS A 1 162 ? -8.305 8.326 -1.209 1.00 93.56 162 LYS A C 1
ATOM 1394 O O . LYS A 1 162 ? -8.982 8.562 -0.207 1.00 93.56 162 LYS A O 1
ATOM 1399 N N . TYR A 1 163 ? -8.698 7.481 -2.162 1.00 92.56 163 TYR A N 1
ATOM 1400 C CA . TYR A 1 163 ? -9.982 6.788 -2.135 1.00 92.56 163 TYR A CA 1
ATOM 1401 C C . TYR A 1 163 ? -10.114 5.871 -0.919 1.00 92.56 163 TYR A C 1
ATOM 1403 O O . TYR A 1 163 ? -11.118 5.939 -0.207 1.00 92.56 163 TYR A O 1
ATOM 1411 N N . VAL A 1 164 ? -9.110 5.032 -0.654 1.00 90.31 164 VAL A N 1
ATOM 1412 C CA . VAL A 1 164 ? -9.190 4.094 0.467 1.00 90.31 164 VAL A CA 1
ATOM 1413 C C . VAL A 1 164 ? -9.144 4.830 1.802 1.00 90.31 164 VAL A C 1
ATOM 1415 O O . VAL A 1 164 ? -9.969 4.544 2.669 1.00 90.31 164 VAL A O 1
ATOM 1418 N N . SER A 1 165 ? -8.271 5.832 1.945 1.00 91.12 165 SER A N 1
ATOM 1419 C CA . SER A 1 165 ? -8.202 6.663 3.154 1.00 91.12 165 SER A CA 1
ATOM 1420 C C . SER A 1 165 ? -9.544 7.328 3.452 1.00 91.12 165 SER A C 1
ATOM 1422 O O . SER A 1 165 ? -10.026 7.248 4.579 1.00 91.12 165 SER A O 1
ATOM 1424 N N . ALA A 1 166 ? -10.199 7.908 2.442 1.00 90.94 166 ALA A N 1
ATOM 1425 C CA . ALA A 1 166 ? -11.527 8.495 2.594 1.00 90.94 166 ALA A CA 1
ATOM 1426 C C . ALA A 1 166 ? -12.602 7.446 2.930 1.00 90.94 166 ALA A C 1
ATOM 1428 O O . ALA A 1 166 ? -13.461 7.697 3.772 1.00 90.94 166 ALA A O 1
ATOM 1429 N N . SER A 1 167 ? -12.535 6.263 2.311 1.00 87.19 167 SER A N 1
ATOM 1430 C CA . SER A 1 167 ? -13.514 5.183 2.503 1.00 87.19 167 SER A CA 1
ATOM 1431 C C . SER A 1 167 ? -13.485 4.611 3.916 1.00 87.19 167 SER A C 1
ATOM 1433 O O . SER A 1 167 ? -14.538 4.311 4.477 1.00 87.19 167 SER A O 1
ATOM 1435 N N . ILE A 1 168 ? -12.296 4.488 4.514 1.00 83.25 168 ILE A N 1
ATOM 1436 C CA . ILE A 1 168 ? -12.190 4.083 5.917 1.00 83.25 168 ILE A CA 1
ATOM 1437 C C . ILE A 1 168 ? -12.343 5.271 6.867 1.00 83.25 168 ILE A C 1
ATOM 1439 O O . ILE A 1 168 ? -12.772 5.075 7.997 1.00 83.25 168 ILE A O 1
ATOM 1443 N N . GLY A 1 169 ? -12.091 6.504 6.427 1.00 86.38 169 GLY A N 1
ATOM 1444 C CA . GLY A 1 169 ? -12.066 7.694 7.280 1.00 86.38 169 GLY A CA 1
ATOM 1445 C C . GLY A 1 169 ? -10.753 7.813 8.053 1.00 86.38 169 GLY A C 1
ATOM 1446 O O . GLY A 1 169 ? -10.762 8.097 9.247 1.00 86.38 169 GLY A O 1
ATOM 1447 N N . TRP A 1 170 ? -9.640 7.512 7.389 1.00 89.56 170 TRP A N 1
ATOM 1448 C CA . TRP A 1 170 ? -8.302 7.575 7.958 1.00 89.56 170 TRP A CA 1
ATOM 1449 C C . TRP A 1 170 ? -7.892 9.025 8.226 1.00 89.56 170 TRP A C 1
ATOM 1451 O O . TRP A 1 170 ? -7.805 9.830 7.300 1.00 89.56 170 TRP A O 1
ATOM 1461 N N . GLU A 1 171 ? -7.628 9.348 9.492 1.00 85.44 171 GLU A N 1
ATOM 1462 C CA . GLU A 1 171 ? -7.249 10.699 9.942 1.00 85.44 171 GLU A CA 1
ATOM 1463 C C . GLU A 1 171 ? -5.775 10.801 10.368 1.00 85.44 171 GLU A C 1
ATOM 1465 O O . GLU A 1 171 ? -5.297 11.882 10.713 1.00 85.44 171 GLU A O 1
ATOM 1470 N N . ILE A 1 172 ? -5.045 9.683 10.376 1.00 86.94 172 ILE A N 1
ATOM 1471 C CA . ILE A 1 172 ? -3.631 9.667 10.756 1.00 86.94 172 ILE A CA 1
ATOM 1472 C C . ILE A 1 172 ? -2.802 10.147 9.570 1.00 86.94 172 ILE A C 1
ATOM 1474 O O . ILE A 1 172 ? -2.951 9.672 8.445 1.00 86.94 172 ILE A O 1
ATOM 1478 N N . VAL A 1 173 ? -1.916 11.101 9.833 1.00 89.38 173 VAL A N 1
ATOM 1479 C CA . VAL A 1 173 ? -1.015 11.642 8.817 1.00 89.38 173 VAL A CA 1
ATOM 1480 C C . VAL A 1 173 ? -0.071 10.530 8.355 1.00 89.38 173 VAL A C 1
ATOM 1482 O O . VAL A 1 173 ? 0.478 9.795 9.178 1.00 89.38 173 VAL A O 1
ATOM 1485 N N . PHE A 1 174 ? 0.085 10.382 7.039 1.00 92.31 174 PHE A N 1
ATOM 1486 C CA . PHE A 1 174 ? 1.108 9.503 6.475 1.00 92.31 174 PHE A CA 1
ATOM 1487 C C . PHE A 1 174 ? 2.509 10.001 6.845 1.00 92.31 174 PHE A C 1
ATOM 1489 O O . PHE A 1 174 ? 2.691 11.159 7.218 1.00 92.31 174 PHE A O 1
ATOM 1496 N N . ASP A 1 175 ? 3.499 9.120 6.765 1.00 91.69 175 ASP A N 1
ATOM 1497 C CA . ASP A 1 175 ? 4.886 9.526 6.987 1.00 91.69 175 ASP A CA 1
ATOM 1498 C C . ASP A 1 175 ? 5.383 10.436 5.842 1.00 91.69 175 ASP A C 1
ATOM 1500 O O . ASP A 1 175 ? 4.657 10.708 4.883 1.00 91.69 175 ASP A O 1
ATOM 1504 N N . GLU A 1 176 ? 6.630 10.902 5.925 1.00 90.62 176 GLU A N 1
ATOM 1505 C CA . GLU A 1 176 ? 7.268 11.785 4.933 1.00 90.62 176 GLU A CA 1
ATOM 1506 C C . GLU A 1 176 ? 7.127 11.287 3.479 1.00 90.62 176 GLU A C 1
ATOM 1508 O O . GLU A 1 176 ? 7.087 12.081 2.537 1.00 90.62 176 GLU A O 1
ATOM 1513 N N . PHE A 1 177 ? 7.013 9.971 3.302 1.00 92.75 177 PHE A N 1
ATOM 1514 C CA . PHE A 1 177 ? 6.626 9.310 2.064 1.00 92.75 177 PHE A CA 1
ATOM 1515 C C . PHE A 1 177 ? 5.484 8.331 2.356 1.00 92.75 177 PHE A C 1
ATOM 1517 O O . PHE A 1 177 ? 5.556 7.524 3.281 1.00 92.75 177 PHE A O 1
ATOM 1524 N N . TRP A 1 178 ? 4.431 8.365 1.538 1.00 94.88 178 TRP A N 1
ATOM 1525 C CA . TRP A 1 178 ? 3.279 7.460 1.650 1.00 94.88 178 TRP A CA 1
ATOM 1526 C C . TRP A 1 178 ? 3.410 6.229 0.744 1.00 94.88 178 TRP A C 1
ATOM 1528 O O . TRP A 1 178 ? 2.597 5.307 0.835 1.00 94.88 178 TRP A O 1
ATOM 1538 N N . LEU A 1 179 ? 4.427 6.207 -0.121 1.00 96.75 179 LEU A N 1
ATOM 1539 C CA . LEU A 1 179 ? 4.695 5.151 -1.085 1.00 96.75 179 LEU A CA 1
ATOM 1540 C C . LEU A 1 179 ? 6.190 4.810 -1.088 1.00 96.75 179 LEU A C 1
ATOM 1542 O O . LEU A 1 179 ? 7.050 5.686 -1.182 1.00 96.75 179 LEU A O 1
ATOM 1546 N N . ARG A 1 180 ? 6.498 3.516 -1.019 1.00 95.75 180 ARG A N 1
ATOM 1547 C CA . ARG A 1 180 ? 7.844 2.975 -1.229 1.00 95.75 180 ARG A CA 1
ATOM 1548 C C . ARG A 1 180 ? 7.783 1.894 -2.289 1.00 95.75 180 ARG A C 1
ATOM 1550 O O . ARG A 1 180 ? 6.869 1.072 -2.286 1.00 95.75 180 ARG A O 1
ATOM 1557 N N . MET A 1 181 ? 8.784 1.862 -3.158 1.00 95.75 181 MET A N 1
ATOM 1558 C CA . MET A 1 181 ? 8.966 0.777 -4.114 1.00 95.75 181 MET A CA 1
ATOM 1559 C C . MET A 1 181 ? 10.376 0.216 -4.008 1.00 95.75 181 MET A C 1
ATOM 1561 O O . MET A 1 181 ? 11.351 0.951 -4.108 1.00 95.75 181 MET A O 1
ATOM 1565 N N . ASP A 1 182 ? 10.494 -1.093 -3.856 1.00 94.94 182 ASP A N 1
ATOM 1566 C CA . ASP A 1 182 ? 11.762 -1.806 -3.897 1.00 94.94 182 ASP A CA 1
ATOM 1567 C C . ASP A 1 182 ? 11.878 -2.517 -5.242 1.00 94.94 182 ASP A C 1
ATOM 1569 O O . ASP A 1 182 ? 11.189 -3.500 -5.516 1.00 94.94 182 ASP A O 1
ATOM 1573 N N . ARG A 1 183 ? 12.764 -2.026 -6.109 1.00 94.94 183 ARG A N 1
ATOM 1574 C CA . ARG A 1 183 ? 13.079 -2.703 -7.366 1.00 94.94 183 ARG A CA 1
ATOM 1575 C C . ARG A 1 183 ? 14.053 -3.832 -7.096 1.00 94.94 183 ARG A C 1
ATOM 1577 O O . ARG A 1 183 ? 15.197 -3.572 -6.717 1.00 94.94 183 ARG A O 1
ATOM 1584 N N . VAL A 1 184 ? 13.636 -5.053 -7.405 1.00 93.81 184 VAL A N 1
ATOM 1585 C CA . VAL A 1 184 ? 14.465 -6.249 -7.271 1.00 93.81 184 VAL A CA 1
ATOM 1586 C C . VAL A 1 184 ? 14.995 -6.658 -8.637 1.00 93.81 184 VAL A C 1
ATOM 1588 O O . VAL A 1 184 ? 14.231 -6.867 -9.583 1.00 93.81 184 VAL A O 1
ATOM 1591 N N . ILE A 1 185 ? 16.314 -6.788 -8.743 1.00 94.19 185 ILE A N 1
ATOM 1592 C CA . ILE A 1 185 ? 16.991 -7.261 -9.951 1.00 94.19 185 ILE A CA 1
ATOM 1593 C C . ILE A 1 185 ? 17.596 -8.644 -9.730 1.00 94.19 185 ILE A C 1
ATOM 1595 O O . ILE A 1 185 ? 17.737 -9.131 -8.610 1.00 94.19 185 ILE A O 1
ATOM 1599 N N . GLY A 1 186 ? 17.944 -9.309 -10.820 1.00 91.62 186 GLY A N 1
ATOM 1600 C CA . GLY A 1 186 ? 18.785 -10.492 -10.765 1.00 91.62 186 GLY A CA 1
ATOM 1601 C C . GLY A 1 186 ? 19.355 -10.823 -12.128 1.00 91.62 186 GLY A C 1
ATOM 1602 O O . GLY A 1 186 ? 18.999 -10.203 -13.130 1.00 91.62 186 GLY A O 1
ATOM 1603 N N . GLU A 1 187 ? 20.237 -11.816 -12.159 1.00 88.56 187 GLU A N 1
ATOM 1604 C CA . GLU A 1 187 ? 20.834 -12.291 -13.404 1.00 88.56 187 GLU A CA 1
ATOM 1605 C C . GLU A 1 187 ? 19.768 -12.673 -14.427 1.00 88.56 187 GLU A C 1
ATOM 1607 O O . GLU A 1 187 ? 18.723 -13.248 -14.088 1.00 88.56 187 GLU A O 1
ATOM 1612 N N . TYR A 1 188 ? 20.071 -12.376 -15.687 1.00 72.50 188 TYR A N 1
ATOM 1613 C CA . TYR A 1 188 ? 19.297 -12.859 -16.813 1.00 72.50 188 TYR A CA 1
ATOM 1614 C C . TYR A 1 188 ? 19.344 -14.391 -16.837 1.00 72.50 188 TYR A C 1
ATOM 1616 O O . TYR A 1 188 ? 20.347 -15.001 -17.204 1.00 72.50 188 TYR A O 1
ATOM 1624 N N . ARG A 1 189 ? 18.247 -15.030 -16.433 1.00 65.44 189 ARG A N 1
ATOM 1625 C CA . ARG A 1 189 ? 18.011 -16.444 -16.714 1.00 65.44 189 ARG A CA 1
ATOM 1626 C C . ARG A 1 189 ? 17.082 -16.477 -17.910 1.00 65.44 189 ARG A C 1
ATOM 1628 O O . ARG A 1 189 ? 16.009 -15.877 -17.839 1.00 65.44 189 ARG A O 1
ATOM 1635 N N . GLN A 1 190 ? 17.490 -17.151 -18.991 1.00 53.91 190 GLN A N 1
ATOM 1636 C CA . GLN A 1 190 ? 16.541 -17.501 -20.047 1.00 53.91 190 GLN A CA 1
ATOM 1637 C C . GLN A 1 190 ? 15.320 -18.108 -19.356 1.00 53.91 190 GLN A C 1
ATOM 1639 O O . GLN A 1 190 ? 15.510 -18.989 -18.507 1.00 53.91 190 GLN A O 1
ATOM 1644 N N . PRO A 1 191 ? 14.101 -17.621 -19.637 1.00 50.53 191 PRO A N 1
ATOM 1645 C CA . PRO A 1 191 ? 12.926 -18.252 -19.080 1.00 50.53 191 PRO A CA 1
ATOM 1646 C C . PRO A 1 191 ? 13.000 -19.723 -19.486 1.00 50.53 191 PRO A C 1
ATOM 1648 O O . PRO A 1 191 ? 13.086 -20.046 -20.674 1.00 50.53 191 PRO A O 1
ATOM 1651 N N . ALA A 1 192 ? 13.024 -20.623 -18.497 1.00 45.34 192 ALA A N 1
ATOM 1652 C CA . ALA A 1 192 ? 12.612 -21.987 -18.767 1.00 45.34 192 ALA A CA 1
ATOM 1653 C C . ALA A 1 192 ? 11.262 -21.868 -19.479 1.00 45.34 192 ALA A C 1
ATOM 1655 O O . ALA A 1 192 ? 10.469 -20.996 -19.118 1.00 45.34 192 ALA A O 1
ATOM 1656 N N . LYS A 1 193 ? 11.030 -22.675 -20.515 1.00 39.12 193 LYS A N 1
ATOM 1657 C CA . LYS A 1 193 ? 9.702 -22.820 -21.111 1.00 39.12 193 LYS A CA 1
ATOM 1658 C C . LYS A 1 193 ? 8.758 -23.338 -20.022 1.00 39.12 193 LYS A C 1
ATOM 1660 O O . LYS A 1 193 ? 8.539 -24.534 -19.901 1.00 39.12 193 LYS A O 1
ATOM 1665 N N . THR A 1 194 ? 8.284 -22.456 -19.159 1.00 37.41 194 THR A N 1
ATOM 1666 C CA . THR A 1 194 ? 7.017 -22.613 -18.480 1.00 37.41 194 THR A CA 1
ATOM 1667 C C . THR A 1 194 ? 6.012 -22.454 -19.589 1.00 37.41 194 THR A C 1
ATOM 1669 O O . THR A 1 194 ? 5.945 -21.380 -20.191 1.00 37.41 194 THR A O 1
ATOM 1672 N N . ASP A 1 195 ? 5.327 -23.548 -19.904 1.00 32.97 195 ASP A N 1
ATOM 1673 C CA . ASP A 1 195 ? 4.095 -23.512 -20.666 1.00 32.97 195 ASP A CA 1
ATOM 1674 C C . ASP A 1 195 ? 3.245 -22.408 -20.046 1.00 32.97 195 ASP A C 1
ATOM 1676 O O . ASP A 1 195 ? 2.725 -22.530 -18.933 1.00 32.97 195 ASP A O 1
ATOM 1680 N N . VAL A 1 196 ? 3.209 -21.268 -20.733 1.00 37.25 196 VAL A N 1
ATOM 1681 C CA . VAL A 1 196 ? 2.160 -20.294 -20.536 1.00 37.25 196 VAL A CA 1
ATOM 1682 C C . VAL A 1 196 ? 0.934 -21.095 -20.917 1.00 37.25 196 VAL A C 1
ATOM 1684 O O . VAL A 1 196 ? 0.723 -21.390 -22.090 1.00 37.25 196 VAL A O 1
ATOM 1687 N N . LEU A 1 197 ? 0.193 -21.552 -19.910 1.00 34.97 197 LEU A N 1
ATOM 1688 C CA . LEU A 1 197 ? -1.211 -21.830 -20.106 1.00 34.97 197 LEU A CA 1
ATOM 1689 C C . LEU A 1 197 ? -1.758 -20.508 -20.639 1.00 34.97 197 LEU A C 1
ATOM 1691 O O . LEU A 1 197 ? -1.963 -19.567 -19.871 1.00 34.97 197 LEU A O 1
ATOM 1695 N N . GLU A 1 198 ? -1.879 -20.414 -21.963 1.00 37.47 198 GLU A N 1
ATOM 1696 C CA . GLU A 1 198 ? -2.894 -19.601 -22.609 1.00 37.47 198 GLU A CA 1
ATOM 1697 C C . GLU A 1 198 ? -4.197 -20.060 -21.957 1.00 37.47 198 GLU A C 1
ATOM 1699 O O . GLU A 1 198 ? -4.804 -21.055 -22.341 1.00 37.47 198 GLU A O 1
ATOM 1704 N N . LYS A 1 199 ? -4.530 -19.434 -20.826 1.00 39.00 199 LYS A N 1
ATOM 1705 C CA . LYS A 1 199 ? -5.868 -19.510 -20.283 1.00 39.00 199 LYS A CA 1
ATOM 1706 C C . LYS A 1 199 ? -6.680 -18.697 -21.263 1.00 39.00 199 LYS A C 1
ATOM 1708 O O . LYS A 1 199 ? -6.492 -17.483 -21.346 1.00 39.00 199 LYS A O 1
ATOM 1713 N N . ASP A 1 200 ? -7.494 -19.412 -22.024 1.00 36.31 200 ASP A N 1
ATOM 1714 C CA . ASP A 1 200 ? -8.586 -18.857 -22.797 1.00 36.31 200 ASP A CA 1
ATOM 1715 C C . ASP A 1 200 ? -9.238 -17.720 -21.997 1.00 36.31 200 ASP A C 1
ATOM 1717 O O . ASP A 1 200 ? -9.433 -17.836 -20.780 1.00 36.31 200 ASP A O 1
ATOM 1721 N N . GLU A 1 201 ? -9.536 -16.612 -22.677 1.00 42.81 201 GLU A N 1
ATOM 1722 C CA . GLU A 1 201 ? -10.405 -15.545 -22.179 1.00 42.81 201 GLU A CA 1
ATOM 1723 C C . GLU A 1 201 ? -11.825 -16.112 -21.990 1.00 42.81 201 GLU A C 1
ATOM 1725 O O . GLU A 1 201 ? -12.764 -15.774 -22.705 1.00 42.81 201 GLU A O 1
ATOM 1730 N N . GLU A 1 202 ? -11.997 -17.045 -21.057 1.00 46.19 202 GLU A N 1
ATOM 1731 C CA . GLU A 1 202 ? -13.299 -17.318 -20.481 1.00 46.19 202 GLU A CA 1
ATOM 1732 C C . GLU A 1 202 ? -13.677 -16.088 -19.653 1.00 46.19 202 GLU A C 1
ATOM 1734 O O . GLU A 1 202 ? -12.862 -15.537 -18.908 1.00 46.19 202 GLU A O 1
ATOM 1739 N N . ASP A 1 203 ? -14.914 -15.637 -19.837 1.00 46.47 203 ASP A N 1
ATOM 1740 C CA . ASP A 1 203 ? -15.542 -14.506 -19.156 1.00 46.47 203 ASP A CA 1
ATOM 1741 C C . ASP A 1 203 ? -15.719 -14.853 -17.665 1.00 46.47 203 ASP A C 1
ATOM 1743 O O . ASP A 1 203 ? -16.805 -15.183 -17.186 1.00 46.47 203 ASP A O 1
ATOM 1747 N N . TYR A 1 204 ? -14.605 -14.915 -16.932 1.00 53.00 204 TYR A N 1
ATOM 1748 C CA . TYR A 1 204 ? -14.602 -15.144 -15.498 1.00 53.00 204 TYR A CA 1
ATOM 1749 C C . TYR A 1 204 ? -15.204 -13.910 -14.834 1.00 53.00 204 TYR A C 1
ATOM 1751 O O . TYR A 1 204 ? -14.696 -12.798 -14.991 1.00 53.00 204 TYR A O 1
ATOM 1759 N N . ASP A 1 205 ? -16.265 -14.112 -14.053 1.00 73.94 205 ASP A N 1
ATOM 1760 C CA . ASP A 1 205 ? -16.812 -13.071 -13.192 1.00 73.94 205 ASP A CA 1
ATOM 1761 C C . ASP A 1 205 ? -15.685 -12.496 -12.323 1.00 73.94 205 ASP A C 1
ATOM 1763 O O . ASP A 1 205 ? -15.113 -13.187 -11.474 1.00 73.94 205 ASP A O 1
ATOM 1767 N N . ILE A 1 206 ? -15.355 -11.223 -12.560 1.00 67.94 206 ILE A N 1
ATOM 1768 C CA . ILE A 1 206 ? -14.277 -10.502 -11.874 1.00 67.94 206 ILE A CA 1
ATOM 1769 C C . ILE A 1 206 ? -14.443 -10.624 -10.360 1.00 67.94 206 ILE A C 1
ATOM 1771 O O . ILE A 1 206 ? -13.446 -10.793 -9.664 1.00 67.94 206 ILE A O 1
ATOM 1775 N N . ASN A 1 207 ? -15.682 -10.612 -9.856 1.00 69.69 207 ASN A N 1
ATOM 1776 C CA . ASN A 1 207 ? -15.943 -10.746 -8.425 1.00 69.69 207 ASN A CA 1
ATOM 1777 C C . ASN A 1 207 ? -15.494 -12.114 -7.897 1.00 69.69 207 ASN A C 1
ATOM 1779 O O . ASN A 1 207 ? -14.858 -12.187 -6.854 1.00 69.69 207 ASN A O 1
ATOM 1783 N N . THR A 1 208 ? -15.727 -13.190 -8.651 1.00 74.81 208 THR A N 1
ATOM 1784 C CA . THR A 1 208 ? -15.286 -14.541 -8.276 1.00 74.81 208 THR A CA 1
ATOM 1785 C C . THR A 1 208 ? -13.754 -14.646 -8.239 1.00 74.81 208 THR A C 1
ATOM 1787 O O . THR A 1 208 ? -13.190 -15.214 -7.306 1.00 74.81 208 THR A O 1
ATOM 1790 N N . VAL A 1 209 ? -13.056 -14.044 -9.209 1.00 70.62 209 VAL A N 1
ATOM 1791 C CA . VAL A 1 209 ? -11.579 -14.027 -9.244 1.00 70.62 209 VAL A CA 1
ATOM 1792 C C . VAL A 1 209 ? -11.000 -13.199 -8.095 1.00 70.62 209 VAL A C 1
ATOM 1794 O O . VAL A 1 209 ? -10.010 -13.591 -7.475 1.00 70.62 209 VAL A O 1
ATOM 1797 N N . VAL A 1 210 ? -11.615 -12.052 -7.803 1.00 71.75 210 VAL A N 1
ATOM 1798 C CA . VAL A 1 210 ? -11.252 -11.191 -6.671 1.00 71.75 210 VAL A CA 1
ATOM 1799 C C . VAL A 1 210 ? -11.425 -11.952 -5.363 1.00 71.75 210 VAL A C 1
ATOM 1801 O O . VAL A 1 210 ? -10.482 -12.006 -4.579 1.00 71.75 210 VAL A O 1
ATOM 1804 N N . ASP A 1 211 ? -12.569 -12.606 -5.164 1.00 72.56 211 ASP A N 1
ATOM 1805 C CA . ASP A 1 211 ? -12.858 -13.401 -3.972 1.00 72.56 211 ASP A CA 1
ATOM 1806 C C . ASP A 1 211 ? -11.814 -14.495 -3.743 1.00 72.56 211 ASP A C 1
ATOM 1808 O O . ASP A 1 211 ? -11.347 -14.685 -2.621 1.00 72.56 211 ASP A O 1
ATOM 1812 N N . GLU A 1 212 ? -11.433 -15.232 -4.788 1.00 73.69 212 GLU A N 1
ATOM 1813 C CA . GLU A 1 212 ? -10.424 -16.290 -4.685 1.00 73.69 212 GLU A CA 1
ATOM 1814 C C . GLU A 1 212 ? -9.041 -15.740 -4.318 1.00 73.69 212 GLU A C 1
ATOM 1816 O O . GLU A 1 212 ? -8.356 -16.301 -3.458 1.00 73.69 212 GLU A O 1
ATOM 1821 N N . LEU A 1 213 ? -8.635 -14.621 -4.922 1.00 70.81 213 LEU A N 1
ATOM 1822 C CA . LEU A 1 213 ? -7.336 -13.998 -4.665 1.00 70.81 213 LEU A CA 1
ATOM 1823 C C . LEU A 1 213 ? -7.277 -13.319 -3.292 1.00 70.81 213 LEU A C 1
ATOM 1825 O O . LEU A 1 213 ? -6.262 -13.417 -2.598 1.00 70.81 213 LEU A O 1
ATOM 1829 N N . VAL A 1 214 ? -8.370 -12.690 -2.859 1.00 67.25 214 VAL A N 1
ATOM 1830 C CA . VAL A 1 214 ? -8.509 -12.128 -1.510 1.00 67.25 214 VAL A CA 1
ATOM 1831 C C . VAL A 1 214 ? -8.494 -13.246 -0.466 1.00 67.25 214 VAL A C 1
ATOM 1833 O O . VAL A 1 214 ? -7.767 -13.131 0.518 1.00 67.25 214 VAL A O 1
ATOM 1836 N N . LYS A 1 215 ? -9.177 -14.374 -0.705 1.00 66.00 215 LYS A N 1
ATOM 1837 C CA . LYS A 1 215 ? -9.106 -15.555 0.176 1.00 66.00 215 LYS A CA 1
ATOM 1838 C C . LYS A 1 215 ? -7.705 -16.166 0.223 1.00 66.00 215 LYS A C 1
ATOM 1840 O O . LYS A 1 215 ? -7.255 -16.577 1.284 1.00 66.00 215 LYS A O 1
ATOM 1845 N N . ALA A 1 216 ? -6.970 -16.219 -0.889 1.00 61.38 216 ALA A N 1
ATOM 1846 C CA . ALA A 1 216 ? -5.591 -16.727 -0.894 1.00 61.38 216 ALA A CA 1
ATOM 1847 C C . ALA A 1 216 ? -4.618 -15.841 -0.084 1.00 61.38 216 ALA A C 1
ATOM 1849 O O . ALA A 1 216 ? -3.608 -16.320 0.439 1.00 61.38 216 ALA A O 1
ATOM 1850 N N . ASN A 1 217 ? -4.940 -14.554 0.055 1.00 56.62 217 ASN A N 1
ATOM 1851 C CA . ASN A 1 217 ? -4.188 -13.569 0.829 1.00 56.62 217 ASN A CA 1
ATOM 1852 C C . ASN A 1 217 ? -4.331 -13.737 2.361 1.00 56.62 217 ASN A C 1
ATOM 1854 O O . ASN A 1 217 ? -3.549 -13.179 3.133 1.00 56.62 217 ASN A O 1
ATOM 1858 N N . ASP A 1 218 ? -5.290 -14.548 2.818 1.00 52.38 218 ASP A N 1
ATOM 1859 C CA . ASP A 1 218 ? -5.618 -14.770 4.236 1.00 52.38 218 ASP A CA 1
ATOM 1860 C C . ASP A 1 218 ? -4.458 -15.282 5.109 1.00 52.38 218 ASP A C 1
ATOM 1862 O O . ASP A 1 218 ? -4.503 -15.200 6.339 1.00 52.38 218 ASP A O 1
ATOM 1866 N N . LEU A 1 219 ? -3.388 -15.796 4.505 1.00 48.25 219 LEU A N 1
ATOM 1867 C CA . LEU A 1 219 ? -2.350 -16.545 5.213 1.00 48.25 219 LEU A CA 1
ATOM 1868 C C . LEU A 1 219 ? -1.450 -15.727 6.152 1.00 48.25 219 LEU A C 1
ATOM 1870 O O . LEU A 1 219 ? -0.659 -16.334 6.868 1.00 48.25 219 LEU A O 1
ATOM 1874 N N . LEU A 1 220 ? -1.540 -14.393 6.190 1.00 44.47 220 LEU A N 1
ATOM 1875 C CA . LEU A 1 220 ? -0.717 -13.592 7.112 1.00 44.47 220 LEU A CA 1
ATOM 1876 C C . LEU A 1 220 ? -1.486 -12.810 8.182 1.00 44.47 220 LEU A C 1
ATOM 1878 O O . LEU A 1 220 ? -0.863 -12.487 9.184 1.00 44.47 220 LEU A O 1
ATOM 1882 N N . ASN A 1 221 ? -2.796 -12.558 8.046 1.00 49.09 221 ASN A N 1
ATOM 1883 C CA . ASN A 1 221 ? -3.506 -11.669 8.987 1.00 49.09 221 ASN A CA 1
ATOM 1884 C C . ASN A 1 221 ? -4.878 -12.168 9.493 1.00 49.09 221 ASN A C 1
ATOM 1886 O O . ASN A 1 221 ? -5.320 -11.692 10.538 1.00 49.09 221 ASN A O 1
ATOM 1890 N N . SER A 1 222 ? -5.552 -13.121 8.831 1.00 42.72 222 SER A N 1
ATOM 1891 C CA . SER A 1 222 ? -6.898 -13.582 9.239 1.00 42.72 222 SER A CA 1
ATOM 1892 C C . SER A 1 222 ? -6.918 -14.891 10.033 1.00 42.72 222 SER A C 1
ATOM 1894 O O . SER A 1 222 ? -7.939 -15.210 10.645 1.00 42.72 222 SER A O 1
ATOM 1896 N N . PHE A 1 223 ? -5.795 -15.617 10.118 1.00 43.03 223 PHE A N 1
ATOM 1897 C CA . PHE A 1 223 ? -5.705 -16.842 10.926 1.00 43.03 223 PHE A CA 1
ATOM 1898 C C . PHE A 1 223 ? -6.105 -16.578 12.387 1.00 43.03 223 PHE A C 1
ATOM 1900 O O . PHE A 1 223 ? -6.944 -17.279 12.950 1.00 43.03 223 PHE A O 1
ATOM 1907 N N . PHE A 1 224 ? -5.595 -15.489 12.966 1.00 50.19 224 PHE A N 1
ATOM 1908 C CA . PHE A 1 224 ? -5.911 -15.128 14.344 1.00 50.19 224 PHE A CA 1
ATOM 1909 C C . PHE A 1 224 ? -7.347 -14.627 14.502 1.00 50.19 224 PHE A C 1
ATOM 1911 O O . PHE A 1 224 ? -8.010 -14.988 15.465 1.00 50.19 224 PHE A O 1
ATOM 1918 N N . VAL A 1 225 ? -7.876 -13.853 13.551 1.00 50.06 225 VAL A N 1
ATOM 1919 C CA . VAL A 1 225 ? -9.253 -13.337 13.637 1.00 50.06 225 VAL A CA 1
ATOM 1920 C C . VAL A 1 225 ? -10.271 -14.479 13.611 1.00 50.06 225 VAL A C 1
ATOM 1922 O O . VAL A 1 225 ? -11.168 -14.508 14.454 1.00 50.06 225 VAL A O 1
ATOM 1925 N N . ARG A 1 226 ? -10.092 -15.460 12.716 1.00 50.47 226 ARG A N 1
ATOM 1926 C CA . ARG A 1 226 ? -10.977 -16.629 12.597 1.00 50.47 226 ARG A CA 1
ATOM 1927 C C . ARG A 1 226 ? -10.935 -17.527 13.830 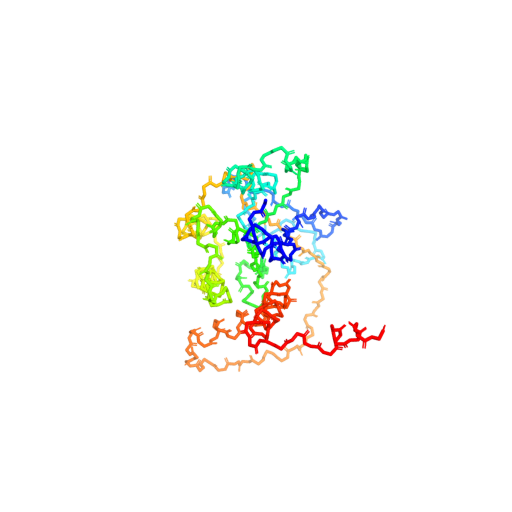1.00 50.47 226 ARG A C 1
ATOM 1929 O O . ARG A 1 226 ? -11.989 -17.946 14.312 1.00 50.47 226 ARG A O 1
ATOM 1936 N N . ASP A 1 227 ? -9.749 -17.790 14.374 1.00 48.47 227 ASP A N 1
ATOM 1937 C CA . ASP A 1 227 ? -9.621 -18.585 15.598 1.00 48.47 227 ASP A CA 1
ATOM 1938 C C . ASP A 1 227 ? -10.208 -17.857 16.812 1.00 48.47 227 ASP A C 1
ATOM 1940 O O . ASP A 1 227 ? -10.930 -18.464 17.604 1.00 48.47 227 ASP A O 1
ATOM 1944 N N . LEU A 1 228 ? -10.005 -16.543 16.923 1.00 52.91 228 LEU A N 1
ATOM 1945 C CA . LEU A 1 228 ? -10.595 -15.732 17.987 1.00 52.91 228 LEU A CA 1
ATOM 1946 C C . LEU A 1 228 ? -12.119 -15.672 17.897 1.00 52.91 228 LEU A C 1
ATOM 1948 O O . LEU A 1 228 ? -12.793 -15.788 18.920 1.00 52.91 228 LEU A O 1
ATOM 1952 N N . GLU A 1 229 ? -12.687 -15.512 16.701 1.00 55.94 229 GLU A N 1
ATOM 1953 C CA . GLU A 1 229 ? -14.138 -15.548 16.504 1.00 55.94 229 GLU A CA 1
ATOM 1954 C C . GLU A 1 229 ? -14.709 -16.932 16.822 1.00 55.94 229 GLU A C 1
ATOM 1956 O O . GLU A 1 229 ? -15.731 -17.030 17.506 1.00 55.94 229 GLU A O 1
ATOM 1961 N N . ARG A 1 230 ? -14.022 -18.008 16.418 1.00 54.62 230 ARG A N 1
ATOM 1962 C CA . ARG A 1 230 ? -14.413 -19.383 16.746 1.00 54.62 230 ARG A CA 1
ATOM 1963 C C . ARG A 1 230 ? -14.377 -19.634 18.251 1.00 54.62 230 ARG A C 1
ATOM 1965 O O . ARG A 1 230 ? -15.338 -20.184 18.785 1.00 54.62 230 ARG A O 1
ATOM 1972 N N . ILE A 1 231 ? -13.316 -19.218 18.938 1.00 53.69 231 ILE A N 1
ATOM 1973 C CA . ILE A 1 231 ? -13.183 -19.337 20.396 1.00 53.69 231 ILE A CA 1
ATOM 1974 C C . ILE A 1 231 ? -14.278 -18.524 21.090 1.00 53.69 231 ILE A C 1
ATOM 1976 O O . ILE A 1 231 ? -14.980 -19.047 21.952 1.00 53.69 231 ILE A O 1
ATOM 1980 N N . ASN A 1 232 ? -14.501 -17.277 20.675 1.00 52.22 232 ASN A N 1
ATOM 1981 C CA . ASN A 1 232 ? -15.510 -16.414 21.285 1.00 52.22 232 ASN A CA 1
ATOM 1982 C C . ASN A 1 232 ? -16.936 -16.957 21.068 1.00 52.22 232 ASN A C 1
ATOM 1984 O O . ASN A 1 232 ? -17.751 -16.943 21.988 1.00 52.22 232 ASN A O 1
ATOM 1988 N N . ALA A 1 233 ? -17.228 -17.519 19.890 1.00 56.78 233 ALA A N 1
ATOM 1989 C CA . ALA A 1 233 ? -18.498 -18.186 19.605 1.00 56.78 233 ALA A CA 1
ATOM 1990 C C . ALA A 1 233 ? -18.695 -19.473 20.429 1.00 56.78 233 ALA A C 1
ATOM 1992 O O . ALA A 1 233 ? -19.824 -19.790 20.801 1.00 56.78 233 ALA A O 1
ATOM 1993 N N . GLN A 1 234 ? -17.626 -20.220 20.728 1.00 53.00 234 GLN A N 1
ATOM 1994 C CA . GLN A 1 234 ? -17.683 -21.385 21.623 1.00 53.00 234 GLN A CA 1
ATOM 1995 C C . GLN A 1 234 ? -17.908 -20.958 23.080 1.00 53.00 234 GLN A C 1
ATOM 1997 O O . GLN A 1 234 ? -18.779 -21.514 23.746 1.00 53.00 234 GLN A O 1
ATOM 2002 N N . ILE A 1 235 ? -17.227 -19.903 23.539 1.00 53.94 235 ILE A N 1
ATOM 2003 C CA . ILE A 1 235 ? -17.404 -19.319 24.877 1.00 53.94 235 ILE A CA 1
ATOM 2004 C C . ILE A 1 235 ? -18.834 -18.791 25.068 1.00 53.94 235 ILE A C 1
ATOM 2006 O O . ILE A 1 235 ? -19.458 -19.076 26.088 1.00 53.94 235 ILE A O 1
ATOM 2010 N N . GLN A 1 236 ? -19.397 -18.081 24.083 1.00 52.41 236 GLN A N 1
ATOM 2011 C CA . GLN A 1 236 ? -20.792 -17.619 24.134 1.00 52.41 236 GLN A CA 1
ATOM 2012 C C . GLN A 1 236 ? -21.811 -18.769 24.152 1.00 52.41 236 GLN A C 1
ATOM 2014 O O . GLN A 1 236 ? -22.908 -18.610 24.682 1.00 52.41 236 GLN A O 1
ATOM 2019 N N . LYS A 1 237 ? -21.447 -19.937 23.610 1.00 63.12 237 LYS A N 1
ATOM 2020 C CA . LYS A 1 237 ? -22.248 -21.171 23.662 1.00 63.12 237 LYS A CA 1
ATOM 2021 C C . LYS A 1 237 ? -21.988 -22.010 24.923 1.00 63.12 237 LYS A C 1
ATOM 2023 O O . LYS A 1 237 ? -22.502 -23.120 25.014 1.00 63.12 237 LYS A O 1
ATOM 2028 N N . GLY A 1 238 ? -21.212 -21.499 25.885 1.00 48.44 238 GLY A N 1
ATOM 2029 C CA . GLY A 1 238 ? -20.885 -22.186 27.139 1.00 48.44 238 GLY A CA 1
ATOM 2030 C C . GLY A 1 238 ? -19.899 -23.346 26.985 1.00 48.44 238 GLY A C 1
ATOM 2031 O O . GLY A 1 238 ? -19.809 -24.191 27.870 1.00 48.44 238 GLY A O 1
ATOM 2032 N N . ASN A 1 239 ? -19.179 -23.418 25.865 1.00 55.97 239 ASN A N 1
ATOM 2033 C CA . ASN A 1 239 ? -18.252 -24.498 25.556 1.00 55.97 239 ASN A CA 1
ATOM 2034 C C . ASN A 1 239 ? -16.806 -23.998 25.687 1.00 55.97 239 ASN A C 1
ATOM 2036 O O . ASN A 1 239 ? -16.230 -23.455 24.745 1.00 55.97 239 ASN A O 1
ATOM 2040 N N . TYR A 1 240 ? -16.230 -24.155 26.878 1.00 55.84 240 TYR A N 1
ATOM 2041 C CA . TYR A 1 240 ? -14.909 -23.618 27.233 1.00 55.84 240 TYR A CA 1
ATOM 2042 C C . TYR A 1 240 ? -13.731 -24.488 26.759 1.00 55.84 240 TYR A C 1
ATOM 2044 O O . TYR A 1 240 ? -12.574 -24.105 26.916 1.00 55.84 240 TYR A O 1
ATOM 2052 N N . GLY A 1 241 ? -14.012 -25.628 26.120 1.00 49.09 241 GLY A N 1
ATOM 2053 C CA . GLY A 1 241 ? -12.997 -26.565 25.647 1.00 49.09 2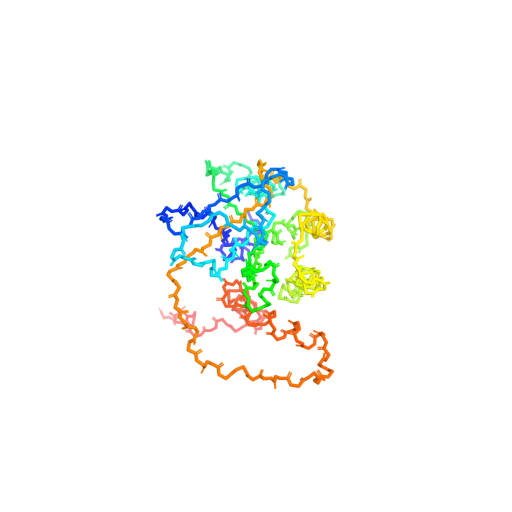41 GLY A CA 1
ATOM 2054 C C . GLY A 1 241 ? -12.364 -27.387 26.776 1.00 49.09 241 GLY A C 1
ATOM 2055 O O . GLY A 1 241 ? -12.284 -26.969 27.926 1.00 49.09 241 GLY A O 1
ATOM 2056 N N . LYS A 1 242 ? -11.866 -28.580 26.427 1.00 52.59 242 LYS A N 1
ATOM 2057 C CA . LYS A 1 242 ? -11.337 -29.567 27.388 1.00 52.59 242 LYS A CA 1
ATOM 2058 C C . LYS A 1 242 ? -10.117 -29.099 28.197 1.00 52.59 242 LYS A C 1
ATOM 2060 O O . LYS A 1 242 ? -9.781 -29.734 29.183 1.00 52.59 242 LYS A O 1
ATOM 2065 N N . ALA A 1 243 ? -9.454 -28.015 27.790 1.00 45.56 243 ALA A N 1
ATOM 2066 C CA . ALA A 1 243 ? -8.279 -27.484 28.484 1.00 45.56 243 ALA A CA 1
ATOM 2067 C C . ALA A 1 243 ? -8.621 -26.696 29.765 1.00 45.56 243 ALA A C 1
ATOM 2069 O O . ALA A 1 243 ? -7.743 -26.496 30.596 1.00 45.56 243 ALA A O 1
ATOM 2070 N N . LEU A 1 244 ? -9.875 -26.259 29.934 1.00 41.19 244 LEU A N 1
ATOM 2071 C CA . LEU A 1 244 ? -10.351 -25.555 31.135 1.00 41.19 244 LEU A CA 1
ATOM 2072 C C . LEU A 1 244 ? -11.180 -26.452 32.075 1.00 41.19 244 LEU A C 1
ATOM 2074 O O . LEU A 1 244 ? -11.525 -26.017 33.170 1.00 41.19 244 LEU A O 1
ATOM 2078 N N . ASP A 1 245 ? -11.464 -27.698 31.676 1.00 40.19 245 ASP A N 1
ATOM 2079 C CA . ASP A 1 245 ? -12.215 -28.674 32.484 1.00 40.19 245 ASP A CA 1
ATOM 2080 C C . ASP A 1 245 ? -11.338 -29.438 33.500 1.00 40.19 245 ASP A C 1
ATOM 2082 O O . ASP A 1 245 ? -11.866 -30.098 34.392 1.00 40.19 245 ASP A O 1
ATOM 2086 N N . GLU A 1 246 ? -10.004 -29.334 33.440 1.00 37.94 246 GLU A N 1
ATOM 2087 C CA . GLU A 1 246 ? -9.096 -29.988 34.404 1.00 37.94 246 GLU A CA 1
ATOM 2088 C C . GLU A 1 246 ? -8.732 -29.083 35.594 1.00 37.94 246 GLU A C 1
ATOM 2090 O O . GLU A 1 246 ? -7.583 -28.970 36.012 1.00 37.94 246 GLU A O 1
ATOM 2095 N N . SER A 1 247 ? -9.720 -28.402 36.173 1.00 38.72 247 SER A N 1
ATOM 2096 C CA . SER A 1 247 ? -9.556 -27.667 37.438 1.00 38.72 247 SER A CA 1
ATOM 2097 C C . SER A 1 247 ? -10.753 -27.893 38.355 1.00 38.72 247 SER A C 1
ATOM 2099 O O . SER A 1 247 ? -11.448 -26.964 38.761 1.00 38.72 247 SER A O 1
ATOM 2101 N N . SER A 1 248 ? -11.030 -29.159 38.654 1.00 38.00 248 SER A N 1
ATOM 2102 C CA . SER A 1 248 ? -11.906 -29.569 39.755 1.00 38.00 248 SER A CA 1
ATOM 2103 C C . SER A 1 248 ? -11.487 -30.942 40.279 1.00 38.00 248 SER A C 1
ATOM 2105 O O . SER A 1 248 ? -12.232 -31.909 40.141 1.00 38.00 248 SER A O 1
ATOM 2107 N N . ILE A 1 249 ? -10.288 -31.012 40.872 1.00 35.00 249 ILE A N 1
ATOM 2108 C CA . ILE A 1 249 ? -9.964 -31.899 42.003 1.00 35.00 249 ILE A CA 1
ATOM 2109 C C . ILE A 1 249 ? -9.094 -31.103 42.975 1.00 35.00 249 ILE A C 1
ATOM 2111 O O . ILE A 1 249 ? -8.101 -30.507 42.503 1.00 35.00 249 ILE A O 1
#

pLDDT: mean 74.45, std 18.28, range [32.97, 96.75]

Organism: NCBI:txid2840876

Sequence (249 aa):
MKYKTMQYWHKLEHFYPYILESQHNENIKTFMIHGKEDFPKFDRPDIPKNMQVRYYEVYLGIFKADSALNVIAKRLRAEKEFQDESDERSCFCKFRLDPRGHFDKGSFKVSSFPWAVQRVTQEKIYLEKWDDDFHKFQELFFMKLFAAPDAITYEMMEDIIKYVSASIGWEIVFDEFWLRMDRVIGEYRQPAKTDVLEKDEEDYDINTVVDELVKANDLLNSFFVRDLERINAQIQKGNYGKALDESSI

Secondary structure (DSSP, 8-state):
--HHHHHHHHHHTT------PPP--TTEEEEEESSGGGS--SSS----TTEEEEEEEEEES-EEHHHHHHHHHHHHT-TTT-------EE-SEEEEE-TTS-EEEEEEEE-HHHHHHHHHHTT----S-HHHHHHHHHHHHHHHHHT--SS--HHHHHHHHHHHHHHHT--SPP-S-SEEEEEEEEE-PPPP-------------HHHHHHHHHHHGGGTTTHHHHHHHHHHHHHHTT---TTSS----